Protein AF-A0A196SJN9-F1 (afdb_monomer)

Organism: Blastocystis sp. subtype 1 (strain ATCC 50177 / NandII) (NCBI:txid478820)

Sequence (224 aa):
MTALSLDLWHESLSKQVKNKAPIDTYIYSDVLLSRGLDVALIPHLMELTQYTRPSRLVFVTMLDWMVKNATLGYFKNLKYFQVSEHNIQACVDPANAETLEASIIADLKAICEDKVNFPLLETINLDNNGYNEGGGNTISLFAQHLMGACPTTTNVTVSAWTELGVAYTKMCGSVNDSYYYYDLEDEKERAQCRFTWNWELKSNIREYAPAGPFPNRQNMNYCN

Nearest PDB structures (foldseek):
  5tcb-assembly1_A  TM=5.207E-01  e=3.406E+00  Pseudomonas aeruginosa PAO1
  2ggs-assembly2_B  TM=3.571E-01  e=6.467E+00  Sulfurisphaera tokodaii

Radius of gyration: 18.98 Å; Cα contacts (8 Å, |Δi|>4): 317; chains: 1; bounding box: 50×51×47 Å

Mean predicted aligned error: 9.56 Å

Secondary structure (DSSP, 8-state):
--HHHHHHHHHHHHTSPPPSS---EE---BTTTTBPPPGGGHHHHHHTHHHH--SEEE-SS-HHHHHHTGGG-TTTT--EEE--SS-TTTTS-GGGHHHHHHHHHHHHHHHHH-TTTSTT--EEE--SS---TTSSSSPPHHHHHHHTSS-GGG--EEE----TT--PPBSSS-TTSB-TTS-TTSHHHHHHHHHHTGGGGT-SS----TT-SS--TTGGGS--

pLDDT: mean 77.65, std 16.61, range [30.66, 97.44]

Solvent-accessible surface area (backbone atoms only — not comparable to full-atom values): 12999 Å² total; per-residue (Å²): 116,53,70,71,60,50,52,53,47,50,58,53,57,72,74,49,85,70,65,89,62,58,34,73,42,80,56,82,60,41,65,91,78,69,46,49,68,57,76,88,46,47,71,65,60,52,57,52,33,69,60,33,29,20,35,30,43,35,53,76,94,50,52,65,56,50,60,78,47,32,88,76,50,36,39,46,49,21,30,38,40,35,38,61,72,70,28,64,56,73,74,46,54,79,93,48,36,71,62,53,52,52,50,53,33,50,33,47,26,51,49,46,67,36,53,85,33,32,59,47,42,40,38,38,39,38,33,42,21,56,58,62,60,92,65,79,96,64,80,17,69,70,34,53,50,53,39,61,29,39,58,80,91,50,65,41,47,47,43,41,49,57,62,90,77,71,80,67,78,28,72,66,58,48,84,94,44,33,44,86,86,42,56,65,86,42,69,65,42,35,43,46,38,35,48,77,48,44,75,83,64,73,57,94,58,86,62,66,52,95,77,52,101,61,91,51,91,63,52,73,80,70,69,129

Foldseek 3Di:
DDPVVLVVVCVVLVPDDADPDAAADEDDADVVVPRGDDPVCQLSVVVCLQRRLHLEYEDDDCLVVCLVCLVVLSPCNHAEYEYAPQLVVVPDDPVCNVVVLVVLLQSLQSLLPPCPSNVNHQEYEQEHNNQQPPHDQDRHPSQVSQQVSYDVVSNHGYHYHNPPPDQDQDCQDDPVRHDPPFDCVDPLSNLQSCCVRVVVVPDPDPSNPLDHPDDDPNVVVVDD

Structure (mmCIF, N/CA/C/O backbone):
data_AF-A0A196SJN9-F1
#
_entry.id   AF-A0A196SJN9-F1
#
loop_
_atom_site.group_PDB
_atom_site.id
_atom_site.type_symbol
_atom_site.label_atom_id
_atom_site.label_alt_id
_atom_site.label_comp_id
_atom_site.label_asym_id
_atom_site.label_entity_id
_atom_site.label_seq_id
_atom_site.pdbx_PDB_ins_code
_atom_site.Cartn_x
_atom_site.Cartn_y
_atom_site.Cartn_z
_atom_site.occupancy
_atom_site.B_iso_or_equiv
_atom_site.auth_seq_id
_atom_site.auth_comp_id
_atom_site.auth_asym_id
_atom_site.auth_atom_id
_atom_site.pdbx_PDB_model_num
ATOM 1 N N . MET A 1 1 ? -10.433 -2.380 -15.276 1.00 75.38 1 MET A N 1
ATOM 2 C CA . MET A 1 1 ? -11.683 -2.284 -14.483 1.00 75.38 1 MET A CA 1
ATOM 3 C C . MET A 1 1 ? -12.411 -1.018 -14.921 1.00 75.38 1 MET A C 1
ATOM 5 O O . MET A 1 1 ? -11.719 -0.077 -15.276 1.00 75.38 1 MET A O 1
ATOM 9 N N . THR A 1 2 ? -13.747 -0.991 -14.974 1.00 84.19 2 THR A N 1
ATOM 10 C CA . THR A 1 2 ? -14.511 0.237 -15.302 1.00 84.19 2 THR A CA 1
ATOM 11 C C . THR A 1 2 ? -15.170 0.803 -14.045 1.00 84.19 2 THR A C 1
ATOM 13 O O . THR A 1 2 ? -15.382 0.037 -13.104 1.00 84.19 2 THR A O 1
ATOM 16 N N . ALA A 1 3 ? -15.530 2.092 -14.043 1.00 87.00 3 ALA A N 1
ATOM 17 C CA . ALA A 1 3 ? -16.308 2.708 -12.960 1.00 87.00 3 ALA A CA 1
ATOM 18 C C . ALA A 1 3 ? -17.582 1.907 -12.651 1.00 87.00 3 ALA A C 1
ATOM 20 O O . ALA A 1 3 ? -17.750 1.449 -11.530 1.00 87.00 3 ALA A O 1
ATOM 21 N N . LEU A 1 4 ? -18.381 1.589 -13.679 1.00 91.31 4 LEU A N 1
ATOM 22 C CA . LEU A 1 4 ? -19.609 0.804 -13.522 1.00 91.31 4 LEU A CA 1
ATOM 23 C C . LEU A 1 4 ? -19.359 -0.565 -12.871 1.00 91.31 4 LEU A C 1
ATOM 25 O O . LEU A 1 4 ? -20.130 -1.015 -12.029 1.00 91.31 4 LEU A O 1
ATOM 29 N N . SER A 1 5 ? -18.283 -1.256 -13.260 1.00 88.88 5 SER A N 1
ATOM 30 C CA . SER A 1 5 ? -17.938 -2.544 -12.644 1.00 88.88 5 SER A CA 1
ATOM 31 C C . SER A 1 5 ? -17.590 -2.399 -11.161 1.00 88.88 5 SER A C 1
ATOM 33 O O . SER A 1 5 ? -17.903 -3.292 -10.378 1.00 88.88 5 SER A O 1
ATOM 35 N N . LEU A 1 6 ? -16.936 -1.297 -10.792 1.00 90.69 6 LEU A N 1
ATOM 36 C CA . LEU A 1 6 ? -16.552 -0.999 -9.419 1.00 90.69 6 LEU A CA 1
ATOM 37 C C . LEU A 1 6 ? -17.767 -0.577 -8.573 1.00 90.69 6 LEU A C 1
ATOM 39 O O . LEU A 1 6 ? -17.917 -1.083 -7.462 1.00 90.69 6 LEU A O 1
ATOM 43 N N . ASP A 1 7 ? -18.686 0.215 -9.132 1.00 93.75 7 ASP A N 1
ATOM 44 C CA . ASP A 1 7 ? -19.960 0.584 -8.495 1.00 93.75 7 ASP A CA 1
ATOM 45 C C . ASP A 1 7 ? -20.786 -0.661 -8.138 1.00 93.75 7 ASP A C 1
ATOM 47 O O . ASP A 1 7 ? -21.266 -0.816 -7.015 1.00 93.75 7 ASP A O 1
ATOM 51 N N . LEU A 1 8 ? -20.906 -1.605 -9.079 1.00 94.81 8 LEU A N 1
ATOM 52 C CA . LEU A 1 8 ? -21.619 -2.867 -8.858 1.00 94.81 8 LEU A CA 1
ATOM 53 C C . LEU A 1 8 ? -20.943 -3.737 -7.788 1.00 94.81 8 LEU A C 1
ATOM 55 O O . LEU A 1 8 ? -21.616 -4.455 -7.044 1.00 94.81 8 LEU A O 1
ATOM 59 N N . TRP A 1 9 ? -19.613 -3.678 -7.689 1.00 92.88 9 TRP A N 1
ATOM 60 C CA . TRP A 1 9 ? -18.864 -4.333 -6.618 1.00 92.88 9 TRP A CA 1
ATOM 61 C C . TRP A 1 9 ? -19.190 -3.728 -5.255 1.00 92.88 9 TRP A C 1
ATOM 63 O O . TRP A 1 9 ? -19.486 -4.473 -4.320 1.00 92.88 9 TRP A O 1
ATOM 73 N N . HIS A 1 10 ? -19.202 -2.399 -5.150 1.00 95.25 10 HIS A N 1
ATOM 74 C CA . HIS A 1 10 ? -19.638 -1.697 -3.943 1.00 95.25 10 HIS A CA 1
ATOM 75 C C . HIS A 1 10 ? -21.068 -2.057 -3.562 1.00 95.25 10 HIS A C 1
ATOM 77 O O . HIS A 1 10 ? -21.319 -2.417 -2.414 1.00 95.25 10 HIS A O 1
ATOM 83 N N . GLU A 1 11 ? -21.995 -2.041 -4.520 1.00 96.19 11 GLU A N 1
ATOM 84 C CA . GLU A 1 11 ? -23.388 -2.411 -4.274 1.00 96.19 11 GLU A CA 1
ATOM 85 C C . GLU A 1 11 ? -23.494 -3.845 -3.735 1.00 96.19 11 GLU A C 1
ATOM 87 O O . GLU A 1 11 ? -24.182 -4.090 -2.741 1.00 96.19 11 GLU A O 1
ATOM 92 N N . SER A 1 12 ? -22.777 -4.788 -4.347 1.00 94.81 12 SER A N 1
ATOM 93 C CA . SER A 1 12 ? -22.753 -6.184 -3.913 1.00 94.81 12 SER A CA 1
ATOM 94 C C . SER A 1 12 ? -22.182 -6.334 -2.501 1.00 94.81 12 SER A C 1
ATOM 96 O O . SER A 1 12 ? -22.833 -6.918 -1.633 1.00 94.81 12 SER A O 1
ATOM 98 N N . LEU A 1 13 ? -21.002 -5.765 -2.232 1.00 93.19 13 LEU A N 1
ATOM 99 C CA . LEU A 1 13 ? -20.327 -5.864 -0.934 1.00 93.19 13 LEU A CA 1
ATOM 100 C C . LEU A 1 13 ? -21.095 -5.147 0.182 1.00 93.19 13 LEU A C 1
ATOM 102 O O . LEU A 1 13 ? -21.105 -5.626 1.315 1.00 93.19 13 LEU A O 1
ATOM 106 N N . SER A 1 14 ? -21.804 -4.058 -0.131 1.00 94.56 14 SER A N 1
ATOM 107 C CA . SER A 1 14 ? -22.645 -3.336 0.834 1.00 94.56 14 SER A CA 1
ATOM 108 C C . SER A 1 14 ? -23.786 -4.188 1.404 1.00 94.56 14 SER A C 1
ATOM 110 O O . SER A 1 14 ? -24.242 -3.942 2.520 1.00 94.56 14 SER A O 1
ATOM 112 N N . LYS A 1 15 ? -24.220 -5.218 0.665 1.00 95.25 15 LYS A N 1
ATOM 113 C CA . LYS A 1 15 ? -25.282 -6.154 1.065 1.00 95.25 15 LYS A CA 1
ATOM 114 C C . LYS A 1 15 ? -24.750 -7.365 1.836 1.00 95.25 15 LYS A C 1
ATOM 116 O O . LYS A 1 15 ? -25.545 -8.170 2.320 1.00 95.25 15 LYS A O 1
ATOM 121 N N . GLN A 1 16 ? -23.430 -7.522 1.950 1.00 90.88 16 GLN A N 1
ATOM 122 C CA . GLN A 1 16 ? -22.812 -8.650 2.643 1.00 90.88 16 GLN A CA 1
ATOM 123 C C . GLN A 1 16 ? -22.578 -8.351 4.126 1.00 90.88 16 GLN A C 1
ATOM 125 O O . GLN A 1 16 ? -22.338 -7.215 4.542 1.00 90.88 16 GLN A O 1
ATOM 130 N N . VAL A 1 17 ? -22.600 -9.402 4.948 1.00 90.00 17 VAL A N 1
ATOM 131 C CA . VAL A 1 17 ? -22.150 -9.308 6.340 1.00 90.00 17 VAL A CA 1
ATOM 132 C C . VAL A 1 17 ? -20.635 -9.127 6.338 1.00 90.00 17 VAL A C 1
ATOM 134 O O . VAL A 1 17 ? -19.910 -9.956 5.792 1.00 90.00 17 VAL A O 1
ATOM 137 N N . LYS A 1 18 ? -20.150 -8.047 6.960 1.00 85.12 18 LYS A N 1
ATOM 138 C CA . LYS A 1 18 ? -18.711 -7.757 7.017 1.00 85.12 18 LYS A CA 1
ATOM 139 C C . LYS A 1 18 ? -17.964 -8.864 7.758 1.00 85.12 18 LYS A C 1
ATOM 141 O O . LYS A 1 18 ? -18.386 -9.289 8.837 1.00 85.12 18 LYS A O 1
ATOM 146 N N . ASN A 1 19 ? -16.828 -9.282 7.202 1.00 84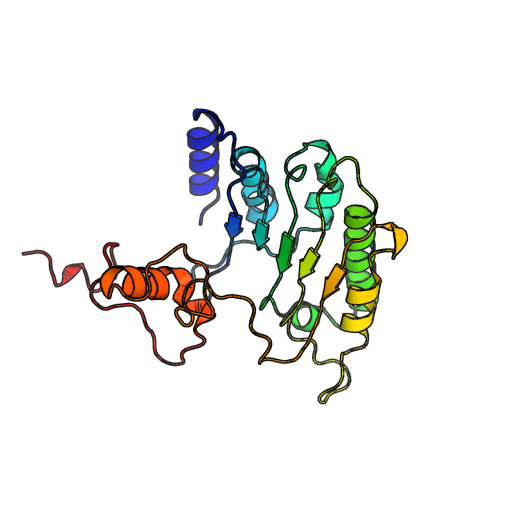.06 19 ASN A N 1
ATOM 147 C CA . ASN A 1 19 ? -15.938 -10.214 7.880 1.00 84.06 19 ASN A CA 1
ATOM 148 C C . ASN A 1 19 ? -15.447 -9.597 9.202 1.00 84.06 19 ASN A C 1
ATOM 150 O O . ASN A 1 19 ? -15.156 -8.401 9.279 1.00 84.06 19 ASN A O 1
ATOM 154 N N . LYS A 1 20 ? -15.377 -10.414 10.258 1.00 86.75 20 LYS A N 1
ATOM 155 C CA . LYS A 1 20 ? -14.796 -9.999 11.542 1.00 86.75 20 LYS A CA 1
ATOM 156 C C . LYS A 1 20 ? -13.279 -9.878 11.443 1.00 86.75 20 LYS A C 1
ATOM 158 O O . LYS A 1 20 ? -12.706 -8.996 12.077 1.00 86.75 20 LYS A O 1
ATOM 163 N N . ALA A 1 21 ? -12.652 -10.772 10.680 1.00 89.56 21 ALA A N 1
ATOM 164 C CA . ALA A 1 21 ? -11.219 -10.746 10.446 1.00 89.56 21 ALA A CA 1
ATOM 165 C C . ALA A 1 21 ? -10.873 -9.719 9.351 1.00 89.56 21 ALA A C 1
ATOM 167 O O . ALA A 1 21 ? -11.605 -9.633 8.359 1.00 89.56 21 ALA A O 1
ATOM 168 N N . PRO A 1 22 ? -9.768 -8.967 9.511 1.00 89.88 22 PRO A N 1
ATOM 169 C CA . PRO A 1 22 ? -9.153 -8.219 8.421 1.00 89.88 22 PRO A CA 1
ATOM 170 C C . PRO A 1 22 ? -8.902 -9.113 7.207 1.00 89.88 22 PRO A C 1
ATOM 172 O O . PRO A 1 22 ? -8.540 -10.281 7.355 1.00 89.88 22 PRO A O 1
ATOM 175 N N . ILE A 1 23 ? -9.076 -8.556 6.013 1.00 88.56 23 ILE 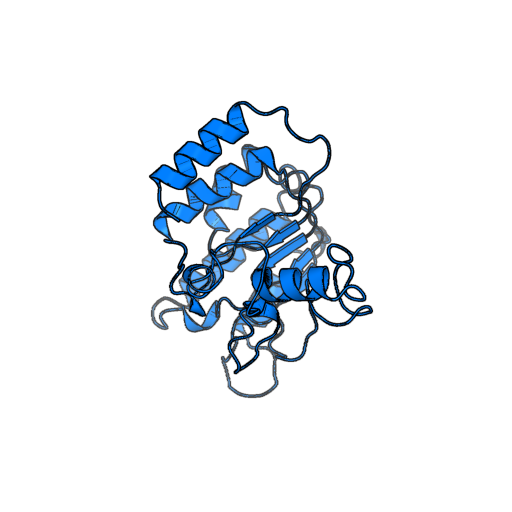A N 1
ATOM 176 C CA . ILE A 1 23 ? -8.746 -9.217 4.752 1.00 88.56 23 ILE A CA 1
ATOM 177 C C . ILE A 1 23 ? -7.597 -8.445 4.115 1.00 88.56 23 ILE A C 1
ATOM 179 O O . ILE A 1 23 ? -7.741 -7.264 3.784 1.00 88.56 23 ILE A O 1
ATOM 183 N N . ASP A 1 24 ? -6.460 -9.113 3.934 1.00 86.88 24 ASP A N 1
ATOM 184 C CA . ASP A 1 24 ? -5.331 -8.542 3.205 1.00 86.88 24 ASP A CA 1
ATOM 185 C C . ASP A 1 24 ? -5.766 -8.152 1.789 1.00 86.88 24 ASP A C 1
ATOM 187 O O . ASP A 1 24 ? -6.374 -8.936 1.058 1.00 86.88 24 ASP A O 1
ATOM 191 N N . THR A 1 25 ? -5.497 -6.903 1.421 1.00 87.44 25 THR A N 1
ATOM 192 C CA . THR A 1 25 ? -6.006 -6.290 0.195 1.00 87.44 25 THR A CA 1
ATOM 193 C C . THR A 1 25 ? -4.841 -5.935 -0.720 1.00 87.44 25 THR A C 1
ATOM 195 O O . THR A 1 25 ? -3.994 -5.110 -0.379 1.00 87.44 25 THR A O 1
ATOM 198 N N . TYR A 1 26 ? -4.827 -6.540 -1.905 1.00 81.88 26 TYR A N 1
ATOM 199 C CA . TYR A 1 26 ? -3.833 -6.298 -2.947 1.00 81.88 26 TYR A CA 1
ATOM 200 C C . TYR A 1 26 ? -4.542 -5.719 -4.161 1.00 81.88 26 TYR A C 1
ATOM 202 O O . TYR A 1 26 ? -5.446 -6.353 -4.708 1.00 81.88 26 TYR A O 1
ATOM 210 N N . ILE A 1 27 ? -4.148 -4.521 -4.584 1.00 79.75 27 ILE A N 1
ATOM 211 C CA . ILE A 1 27 ? -4.695 -3.901 -5.787 1.00 79.75 27 ILE A CA 1
ATOM 212 C C . ILE A 1 27 ? -3.519 -3.443 -6.637 1.00 79.75 27 ILE A C 1
ATOM 214 O O . ILE A 1 27 ? -2.719 -2.606 -6.230 1.00 79.75 27 ILE A O 1
ATOM 218 N N . TYR A 1 28 ? -3.415 -4.026 -7.825 1.00 72.06 28 TYR A N 1
ATOM 219 C CA . TYR A 1 28 ? -2.315 -3.788 -8.743 1.00 72.06 28 TYR A CA 1
ATOM 220 C C . TYR A 1 28 ? -2.839 -3.554 -10.156 1.00 72.06 28 TYR A C 1
ATOM 222 O O . TYR A 1 28 ? -3.921 -4.005 -10.542 1.00 72.06 28 TYR A O 1
ATOM 230 N N . SER A 1 29 ? -2.042 -2.824 -10.924 1.00 68.31 29 SER A N 1
ATOM 231 C CA . SER A 1 29 ? -2.265 -2.567 -12.338 1.00 68.31 29 SER A CA 1
ATOM 232 C C . SER A 1 29 ? -1.483 -3.599 -13.149 1.00 68.31 29 SER A C 1
ATOM 234 O O . SER A 1 29 ? -0.265 -3.690 -13.014 1.00 68.31 29 SER A O 1
ATOM 236 N N . ASP A 1 30 ? -2.157 -4.385 -13.991 1.00 65.31 30 ASP A N 1
ATOM 237 C CA . ASP A 1 30 ? -1.482 -5.338 -14.879 1.00 65.31 30 ASP A CA 1
ATOM 238 C C . ASP A 1 30 ? -1.240 -4.681 -16.241 1.00 65.31 30 ASP A C 1
ATOM 240 O O . ASP A 1 30 ? -2.075 -4.705 -17.152 1.00 65.31 30 ASP A O 1
ATOM 244 N N . VAL A 1 31 ? -0.071 -4.057 -16.367 1.00 58.19 31 VAL A N 1
ATOM 245 C CA . VAL A 1 31 ? 0.345 -3.367 -17.593 1.00 58.19 31 VAL A CA 1
ATOM 246 C C . VAL A 1 31 ? 0.654 -4.365 -18.717 1.00 58.19 31 VAL A C 1
ATOM 248 O O . VAL A 1 31 ? 0.400 -4.066 -19.886 1.00 58.19 31 VAL A O 1
ATOM 251 N N . LEU A 1 32 ? 1.118 -5.577 -18.388 1.00 57.66 32 LEU A N 1
ATOM 252 C CA . LEU A 1 32 ? 1.472 -6.614 -19.367 1.00 57.66 32 LEU A CA 1
ATOM 253 C C . LEU A 1 32 ? 0.249 -7.128 -20.136 1.00 57.66 32 LEU A C 1
ATOM 255 O O . LEU A 1 32 ? 0.348 -7.427 -21.330 1.00 57.66 32 LEU A O 1
ATOM 259 N N . LEU A 1 33 ? -0.910 -7.196 -19.480 1.00 61.41 33 LEU A N 1
ATOM 260 C CA . LEU A 1 33 ? -2.193 -7.513 -20.110 1.00 61.41 33 LEU A CA 1
ATOM 261 C C . LEU A 1 33 ? -2.962 -6.283 -20.603 1.00 61.41 33 LEU A C 1
ATOM 263 O O . LEU A 1 33 ? -4.107 -6.428 -21.039 1.00 61.41 33 LEU A O 1
ATOM 267 N N . SER A 1 34 ? -2.367 -5.087 -20.538 1.00 64.56 34 SER A N 1
ATOM 268 C CA . SER A 1 34 ? -3.052 -3.817 -20.821 1.00 64.56 34 SER A CA 1
ATOM 269 C C . SER A 1 34 ? -4.322 -3.635 -19.975 1.00 64.56 34 SER A C 1
ATOM 271 O O . SER A 1 34 ? -5.307 -3.040 -20.408 1.00 64.56 34 SER A O 1
ATOM 273 N N . ARG A 1 35 ? -4.308 -4.163 -18.748 1.00 68.44 35 ARG A N 1
ATOM 274 C CA . ARG A 1 35 ? -5.367 -4.046 -17.740 1.00 68.44 35 ARG A CA 1
ATOM 275 C C . ARG A 1 35 ? -4.949 -3.020 -16.695 1.00 68.44 35 ARG A C 1
ATOM 277 O O . ARG A 1 35 ? -4.907 -3.304 -15.499 1.00 68.44 35 ARG A O 1
ATOM 284 N N . GLY A 1 36 ? -4.643 -1.824 -17.188 1.00 65.94 36 GLY A N 1
ATOM 285 C CA . GLY A 1 36 ? -4.305 -0.689 -16.348 1.00 65.94 36 GLY A CA 1
ATOM 286 C C . GLY A 1 36 ? -5.445 -0.332 -15.395 1.00 65.94 36 GLY A C 1
ATOM 287 O O . GLY A 1 36 ? -6.624 -0.429 -15.759 1.00 65.94 36 GLY A O 1
ATOM 288 N N . LEU A 1 37 ? -5.099 0.084 -14.181 1.00 73.69 37 LEU A N 1
ATOM 289 C CA . LEU A 1 37 ? -6.024 0.820 -13.326 1.00 73.69 37 LEU A CA 1
ATOM 290 C C . LEU A 1 37 ? -5.995 2.292 -13.731 1.00 73.69 37 LEU A C 1
ATOM 292 O O . LEU A 1 37 ? -4.929 2.893 -13.832 1.00 73.69 37 LEU A O 1
ATOM 296 N N . ASP A 1 38 ? -7.174 2.852 -13.984 1.00 78.19 38 ASP A N 1
ATOM 297 C CA . ASP A 1 38 ? -7.326 4.281 -14.231 1.00 78.19 38 ASP A CA 1
ATOM 298 C C . ASP A 1 38 ? -7.157 5.038 -12.906 1.00 78.19 38 ASP A C 1
ATOM 300 O O . ASP A 1 38 ? -7.792 4.698 -11.904 1.00 78.19 38 ASP A O 1
ATOM 304 N N . VAL A 1 39 ? -6.305 6.065 -12.905 1.00 75.38 39 VAL A N 1
ATOM 305 C CA . VAL A 1 39 ? -6.027 6.923 -11.743 1.00 75.38 39 VAL A CA 1
ATOM 306 C C . VAL A 1 39 ? -7.312 7.563 -11.212 1.00 75.38 39 VAL A C 1
ATOM 308 O O . VAL A 1 39 ? -7.473 7.702 -10.000 1.00 75.38 39 VAL A O 1
ATOM 311 N N . ALA A 1 40 ? -8.273 7.873 -12.089 1.00 83.44 40 ALA A N 1
ATOM 312 C CA . ALA A 1 40 ? -9.568 8.424 -11.693 1.00 83.44 40 ALA A CA 1
ATOM 313 C C . ALA A 1 40 ? -10.387 7.467 -10.805 1.00 83.44 40 ALA A C 1
ATOM 315 O O . ALA A 1 40 ? -11.270 7.911 -10.073 1.00 83.44 40 ALA A O 1
ATOM 316 N N . LEU A 1 41 ? -10.093 6.162 -10.837 1.00 86.62 41 LEU A N 1
ATOM 317 C CA . LEU A 1 41 ? -10.784 5.151 -10.036 1.00 86.62 41 LEU A CA 1
ATOM 318 C C . LEU A 1 41 ? -10.153 4.932 -8.658 1.00 86.62 41 LEU A C 1
ATOM 320 O O . LEU A 1 41 ? -10.762 4.249 -7.839 1.00 86.62 41 LEU A O 1
ATOM 324 N N . ILE A 1 42 ? -8.973 5.495 -8.369 1.00 83.31 42 ILE A N 1
ATOM 325 C CA . ILE A 1 42 ? -8.251 5.269 -7.105 1.00 83.31 42 ILE A CA 1
ATOM 326 C C . ILE A 1 42 ? -9.110 5.562 -5.865 1.00 83.31 42 ILE A C 1
ATOM 328 O O . ILE A 1 42 ? -9.211 4.673 -5.017 1.00 83.31 42 ILE A O 1
ATOM 332 N N . PRO A 1 43 ? -9.783 6.725 -5.740 1.00 87.62 43 PRO A N 1
ATOM 333 C CA . PRO A 1 43 ? -10.632 6.999 -4.580 1.00 87.62 43 PRO A CA 1
ATOM 334 C C . PRO A 1 43 ? -11.697 5.919 -4.368 1.00 87.62 43 PRO A C 1
ATOM 336 O O . PRO A 1 43 ? -11.902 5.436 -3.258 1.00 87.62 43 PRO A O 1
ATOM 339 N N . HIS A 1 44 ? -12.323 5.481 -5.458 1.00 89.75 44 HIS A N 1
ATOM 340 C CA . HIS A 1 44 ? -13.408 4.515 -5.403 1.00 89.75 44 HIS A CA 1
ATOM 341 C C . HIS A 1 44 ? -12.906 3.083 -5.149 1.00 89.75 44 HIS A C 1
ATOM 343 O O . HIS A 1 44 ? -13.559 2.297 -4.462 1.00 89.75 44 HIS A O 1
ATOM 349 N N . LEU A 1 45 ? -11.704 2.742 -5.631 1.00 89.50 45 LEU A N 1
ATOM 350 C CA . LEU A 1 45 ? -11.013 1.500 -5.273 1.00 89.50 45 LEU A CA 1
ATOM 351 C C . LEU A 1 45 ? -10.702 1.475 -3.779 1.00 89.50 45 LEU A C 1
ATOM 353 O O . LEU A 1 45 ? -10.791 0.430 -3.140 1.00 89.50 45 LEU A O 1
ATOM 357 N N . MET A 1 46 ? -10.399 2.633 -3.204 1.00 89.19 46 MET A N 1
ATOM 358 C CA . MET A 1 46 ? -10.061 2.739 -1.797 1.00 89.19 46 MET A CA 1
ATOM 359 C C . MET A 1 46 ? -11.213 2.656 -0.845 1.00 89.19 46 MET A C 1
ATOM 361 O O . MET A 1 46 ? -11.073 2.095 0.242 1.00 89.19 46 MET A O 1
ATOM 365 N N . GLU A 1 47 ? -12.381 3.090 -1.275 1.00 92.31 47 GLU A N 1
ATOM 366 C CA . GLU A 1 47 ? -13.600 2.842 -0.534 1.00 92.31 47 GLU A CA 1
ATOM 367 C C . GLU A 1 47 ? -13.870 1.339 -0.359 1.00 92.31 47 GLU A C 1
ATOM 369 O O . GLU A 1 47 ? -14.567 0.980 0.586 1.00 92.31 47 GLU A O 1
ATOM 374 N N . LEU A 1 48 ? -13.308 0.436 -1.184 1.00 92.19 48 LEU A N 1
ATOM 375 C CA . LEU A 1 48 ? -13.443 -1.014 -0.967 1.00 92.19 48 LEU A CA 1
ATOM 376 C C . LEU A 1 48 ? -12.813 -1.467 0.360 1.00 92.19 48 LEU A C 1
ATOM 378 O O . LEU A 1 48 ? -13.254 -2.456 0.953 1.00 92.19 48 LEU A O 1
ATOM 382 N N . THR A 1 49 ? -11.831 -0.721 0.880 1.00 92.00 49 THR A N 1
ATOM 383 C CA . THR A 1 49 ? -11.191 -1.026 2.170 1.00 92.00 49 THR A CA 1
ATOM 384 C C . THR A 1 49 ? -12.158 -0.937 3.352 1.00 92.00 49 THR A C 1
ATOM 386 O O . THR A 1 49 ? -11.918 -1.541 4.397 1.00 92.00 49 THR A O 1
ATOM 389 N N . GLN A 1 50 ? -13.322 -0.300 3.183 1.00 92.50 50 GLN A N 1
ATOM 390 C CA . GLN A 1 50 ? -14.391 -0.311 4.183 1.00 92.50 50 GLN A CA 1
ATOM 391 C C . GLN A 1 50 ? -14.975 -1.711 4.446 1.00 92.50 50 GLN A C 1
ATOM 393 O O . GLN A 1 50 ? -15.615 -1.931 5.489 1.00 92.50 50 GLN A O 1
ATOM 398 N N . TYR A 1 51 ? -14.829 -2.623 3.477 1.00 92.88 51 TYR A N 1
ATOM 399 C CA . TYR A 1 51 ? -15.329 -3.995 3.534 1.00 92.88 51 TYR A CA 1
ATOM 400 C C . TYR A 1 51 ? -14.237 -4.968 3.970 1.00 92.88 51 TYR A C 1
ATOM 402 O O . TYR A 1 51 ? -14.528 -5.887 4.732 1.00 92.88 51 TYR A O 1
ATOM 410 N N . THR A 1 52 ? -12.993 -4.747 3.536 1.00 90.56 52 THR A N 1
ATOM 411 C CA . THR A 1 52 ? -11.863 -5.632 3.854 1.00 90.56 52 THR A CA 1
ATOM 412 C C . THR A 1 52 ? -11.180 -5.287 5.173 1.00 90.56 52 THR A C 1
ATOM 414 O O . THR A 1 52 ? -10.678 -6.189 5.838 1.00 90.56 52 THR A O 1
ATOM 417 N N . ARG A 1 53 ? -11.193 -4.008 5.584 1.00 89.25 53 ARG A N 1
ATOM 418 C CA . ARG A 1 53 ? -10.512 -3.480 6.782 1.00 89.25 53 ARG A CA 1
ATOM 419 C C . ARG A 1 53 ? -9.109 -4.077 6.937 1.00 89.25 53 ARG A C 1
ATOM 421 O O . ARG A 1 53 ? -8.873 -4.804 7.907 1.00 89.25 53 ARG A O 1
ATOM 428 N N . PRO A 1 54 ? -8.228 -3.833 5.956 1.00 89.00 54 PRO A N 1
ATOM 429 C CA . PRO A 1 54 ? -7.043 -4.646 5.739 1.00 89.00 54 PRO A CA 1
ATOM 430 C C . PRO A 1 54 ? -6.055 -4.568 6.898 1.00 89.00 54 PRO A C 1
ATOM 432 O O . PRO A 1 54 ? -5.832 -3.496 7.454 1.00 89.00 54 PRO A O 1
ATOM 435 N N . SER A 1 55 ? -5.411 -5.696 7.204 1.00 87.75 55 SER A N 1
ATOM 436 C CA . SER A 1 55 ? -4.146 -5.732 7.949 1.00 87.75 55 SER A CA 1
ATOM 437 C C . SER A 1 55 ? -2.960 -5.392 7.058 1.00 87.75 55 SER A C 1
ATOM 439 O O . SER A 1 55 ? -2.004 -4.770 7.526 1.00 87.75 55 SER A O 1
ATOM 441 N N . ARG A 1 56 ? -3.056 -5.744 5.772 1.00 83.69 56 ARG A N 1
ATOM 442 C CA . ARG A 1 56 ? -2.097 -5.381 4.737 1.00 83.69 56 ARG A CA 1
ATOM 443 C C . ARG A 1 56 ? -2.754 -4.734 3.531 1.00 83.69 56 ARG A C 1
ATOM 445 O O . ARG A 1 56 ? -3.742 -5.256 3.015 1.00 83.69 56 ARG A O 1
ATOM 452 N N . LEU A 1 57 ? -2.154 -3.646 3.056 1.00 79.31 57 LEU A N 1
ATOM 453 C CA . LEU A 1 57 ? -2.572 -2.957 1.841 1.00 79.31 57 LEU A CA 1
ATOM 454 C C . LEU A 1 57 ? -1.393 -2.751 0.886 1.00 79.31 57 LEU A C 1
ATOM 456 O O . LEU A 1 57 ? -0.374 -2.193 1.288 1.00 79.31 57 LEU A O 1
ATOM 460 N N . VAL A 1 58 ? -1.567 -3.165 -0.372 1.00 70.12 58 VAL A N 1
ATOM 461 C CA . VAL A 1 58 ? -0.634 -2.891 -1.478 1.00 70.12 58 VAL A CA 1
ATOM 462 C C . VAL A 1 58 ? -1.351 -2.055 -2.545 1.00 70.12 58 VAL A C 1
ATOM 464 O O . VAL A 1 58 ? -2.334 -2.545 -3.105 1.00 70.12 58 VAL A O 1
ATOM 467 N N . PHE A 1 59 ? -0.931 -0.798 -2.772 1.00 67.00 59 PHE A N 1
ATOM 468 C CA . PHE A 1 59 ? -1.656 0.171 -3.627 1.00 67.00 59 PHE A CA 1
ATOM 469 C C . PHE A 1 59 ? -0.768 1.317 -4.186 1.00 67.00 59 PHE A C 1
ATOM 471 O O . PHE A 1 59 ? 0.354 1.496 -3.732 1.00 67.00 59 PHE A O 1
ATOM 478 N N . VAL A 1 60 ? -1.268 2.126 -5.136 1.00 59.31 60 VAL A N 1
ATOM 479 C CA . VAL A 1 60 ? -0.570 3.245 -5.828 1.00 59.31 60 VAL A CA 1
ATOM 480 C C . VAL A 1 60 ? -1.182 4.624 -5.528 1.00 59.31 60 VAL A C 1
ATOM 482 O O . VAL A 1 60 ? -2.398 4.757 -5.554 1.00 59.31 60 VAL A O 1
ATOM 485 N N . THR A 1 61 ? -0.349 5.658 -5.316 1.00 63.06 61 THR A N 1
ATOM 486 C CA . THR A 1 61 ? -0.696 7.110 -5.296 1.00 63.06 61 THR A CA 1
ATOM 487 C C . THR A 1 61 ? -2.029 7.476 -4.638 1.00 63.06 61 THR A C 1
ATOM 489 O O . THR A 1 61 ? -3.045 7.671 -5.302 1.00 63.06 61 THR A O 1
ATOM 492 N N . MET A 1 62 ? -2.012 7.579 -3.310 1.00 79.81 62 MET A N 1
ATOM 493 C CA . MET A 1 62 ? -3.237 7.633 -2.506 1.00 79.81 62 MET A CA 1
ATOM 494 C C . MET A 1 62 ? -3.039 8.220 -1.107 1.00 79.81 62 MET A C 1
ATOM 496 O O . MET A 1 62 ? -3.975 8.256 -0.316 1.00 79.81 62 MET A O 1
ATOM 500 N N . LEU A 1 63 ? -1.817 8.634 -0.775 1.00 86.62 63 LEU A N 1
ATOM 501 C CA . LEU A 1 63 ? -1.476 9.054 0.579 1.00 86.62 63 LEU A CA 1
ATOM 502 C C . LEU A 1 63 ? -2.344 10.245 1.016 1.00 86.62 63 LEU A C 1
ATOM 504 O O . LEU A 1 63 ? -3.005 10.143 2.045 1.00 86.62 63 LEU A O 1
ATOM 508 N N . ASP A 1 64 ? -2.497 11.262 0.163 1.00 87.00 64 ASP A N 1
ATOM 509 C CA . ASP A 1 64 ? -3.453 12.362 0.370 1.00 87.00 64 ASP A CA 1
ATOM 510 C C . ASP A 1 64 ? -4.889 11.863 0.614 1.00 87.00 64 ASP A C 1
ATOM 512 O O . ASP A 1 64 ? -5.560 12.291 1.553 1.00 87.00 64 ASP A O 1
ATOM 516 N N . TRP A 1 65 ? -5.368 10.879 -0.162 1.00 89.69 65 TRP A N 1
ATOM 517 C CA . TRP A 1 65 ? -6.699 10.309 0.067 1.00 89.69 65 TRP A CA 1
ATOM 518 C C . TRP A 1 65 ? -6.790 9.614 1.430 1.00 89.69 65 TRP A C 1
ATOM 520 O O . TRP A 1 65 ? -7.785 9.805 2.132 1.00 89.69 65 TRP A O 1
ATOM 530 N N . MET A 1 66 ? -5.775 8.836 1.825 1.00 92.12 66 MET A N 1
ATOM 531 C CA . MET A 1 66 ? -5.721 8.182 3.138 1.00 92.12 66 MET A CA 1
ATOM 532 C C . MET A 1 66 ? -5.753 9.204 4.266 1.00 92.12 66 MET A C 1
ATOM 534 O O . MET A 1 66 ? -6.512 9.014 5.210 1.00 92.12 66 MET A O 1
ATOM 538 N N . VAL A 1 67 ? -4.969 10.278 4.157 1.00 93.38 67 VAL A N 1
ATOM 539 C CA . VAL A 1 67 ? -4.912 11.364 5.141 1.00 93.38 67 VAL A CA 1
ATOM 540 C C . VAL A 1 67 ? -6.266 12.066 5.226 1.00 93.38 67 VAL A C 1
ATOM 542 O O . VAL A 1 67 ? -6.866 12.143 6.298 1.00 93.38 67 VAL A O 1
ATOM 545 N N . LYS A 1 68 ? -6.810 12.505 4.086 1.00 94.31 68 LYS A N 1
ATOM 546 C CA . LYS A 1 68 ? -8.085 13.228 4.005 1.00 94.31 68 LYS A CA 1
ATOM 547 C C . LYS A 1 68 ? -9.275 12.412 4.511 1.00 94.31 68 LYS A C 1
ATOM 549 O O . LYS A 1 68 ? -10.224 12.984 5.045 1.00 94.31 68 LYS A O 1
ATOM 554 N N . ASN A 1 69 ? -9.234 11.091 4.349 1.00 94.06 69 ASN A N 1
ATOM 555 C CA . ASN A 1 69 ? -10.331 10.182 4.684 1.00 94.06 69 ASN A CA 1
ATOM 556 C C . ASN A 1 69 ? -10.024 9.265 5.879 1.00 94.06 69 ASN A C 1
ATOM 558 O O . ASN A 1 69 ? -10.770 8.317 6.132 1.00 94.06 69 ASN A O 1
ATOM 562 N N . ALA A 1 70 ? -8.965 9.539 6.646 1.00 94.62 70 ALA A N 1
ATOM 563 C CA . ALA A 1 70 ? -8.523 8.692 7.756 1.00 94.62 70 ALA A CA 1
ATOM 564 C C . ALA A 1 70 ? -9.649 8.428 8.775 1.00 94.62 70 ALA A C 1
ATOM 566 O O . ALA A 1 70 ? -9.840 7.304 9.248 1.00 94.62 70 ALA A O 1
ATOM 567 N N . THR A 1 71 ? -10.469 9.450 9.038 1.00 96.62 71 THR A N 1
ATOM 568 C CA . THR A 1 71 ? -11.577 9.419 10.006 1.00 96.62 71 THR A CA 1
ATOM 569 C C . THR A 1 71 ? -12.731 8.495 9.613 1.00 96.62 71 THR A C 1
ATOM 571 O O . THR A 1 71 ? -13.542 8.145 10.474 1.00 96.62 71 THR A O 1
ATOM 574 N N . LEU A 1 72 ? -12.787 8.019 8.361 1.00 94.44 72 LEU A N 1
ATOM 575 C CA . LEU A 1 72 ? -13.734 6.977 7.944 1.00 94.44 72 LEU A CA 1
ATOM 576 C C . LEU A 1 72 ? -13.465 5.634 8.651 1.00 94.44 72 LEU A C 1
ATOM 578 O O . LEU A 1 72 ? -14.334 4.761 8.700 1.00 94.44 72 LEU A O 1
ATOM 582 N N . GLY A 1 73 ? -12.271 5.462 9.232 1.00 92.56 73 GLY A N 1
ATOM 583 C CA . GLY A 1 73 ? -11.920 4.325 10.079 1.00 92.56 73 GLY A CA 1
ATOM 584 C C . GLY A 1 73 ? -11.606 3.037 9.317 1.00 92.56 73 GLY A C 1
ATOM 585 O O . GLY A 1 73 ? -11.606 1.962 9.919 1.00 92.56 73 GLY A O 1
ATOM 586 N N . TYR A 1 74 ? -11.342 3.120 8.010 1.00 92.56 74 TYR A N 1
ATOM 587 C CA . TYR A 1 74 ? -11.072 1.955 7.158 1.00 92.56 74 TYR A CA 1
ATOM 588 C C . TYR A 1 74 ? -9.730 1.281 7.476 1.00 92.56 74 TYR A C 1
ATOM 590 O O . TYR A 1 74 ? -9.593 0.070 7.310 1.00 92.56 74 TYR A O 1
ATOM 598 N N . PHE A 1 75 ? -8.774 2.042 8.013 1.00 94.31 75 PHE A N 1
ATOM 599 C CA . PHE A 1 75 ? -7.393 1.6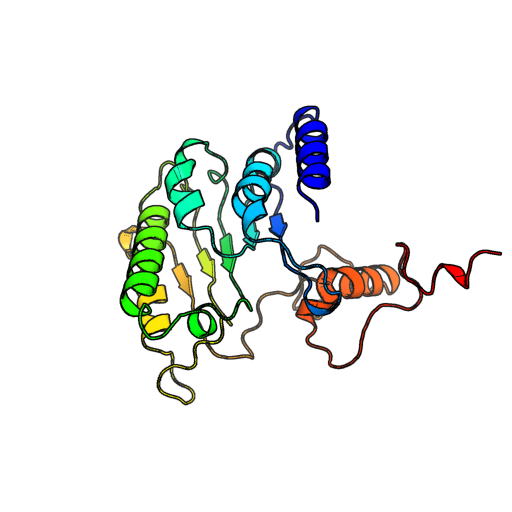04 8.237 1.00 94.31 75 PHE A CA 1
ATOM 600 C C . PHE A 1 75 ? -7.060 1.265 9.690 1.00 94.31 75 PHE A C 1
ATOM 602 O O . PHE A 1 75 ? -5.901 1.028 10.014 1.00 94.31 75 PHE A O 1
ATOM 609 N N . LYS A 1 76 ? -8.062 1.162 10.575 1.00 94.94 76 LYS A N 1
ATOM 610 C CA . LYS A 1 76 ? -7.820 0.878 12.001 1.00 94.94 76 LYS A CA 1
ATOM 611 C C . LYS A 1 76 ? -7.083 -0.437 12.261 1.00 94.94 76 LYS A C 1
ATOM 613 O O . LYS A 1 76 ? -6.454 -0.584 13.302 1.00 94.94 76 LYS A O 1
ATOM 618 N N . ASN A 1 77 ? -7.172 -1.378 11.325 1.00 95.31 77 ASN A N 1
ATOM 619 C CA . ASN A 1 77 ? -6.507 -2.673 11.411 1.00 95.31 77 ASN A CA 1
ATOM 620 C C . ASN A 1 77 ? -5.185 -2.735 10.633 1.00 95.31 77 ASN A C 1
ATOM 622 O O . ASN A 1 77 ? -4.520 -3.767 10.694 1.00 95.31 77 ASN A O 1
ATOM 626 N N . LEU A 1 78 ? -4.823 -1.678 9.898 1.00 95.50 78 LEU A N 1
ATOM 627 C CA . LEU A 1 78 ? -3.677 -1.676 8.997 1.00 95.50 78 LEU A CA 1
ATOM 628 C C . LEU A 1 78 ? -2.386 -1.767 9.805 1.00 95.50 78 LEU A C 1
ATOM 630 O O . LEU A 1 78 ? -2.105 -0.892 10.617 1.00 95.50 78 LEU A O 1
ATOM 634 N N . LYS A 1 79 ? -1.615 -2.827 9.559 1.00 95.50 79 LYS A N 1
ATOM 635 C CA . LYS A 1 79 ? -0.299 -3.075 10.162 1.00 95.50 79 LYS A CA 1
ATOM 636 C C . LYS A 1 79 ? 0.836 -2.864 9.178 1.00 95.50 79 LYS A C 1
ATOM 638 O O . LYS A 1 79 ? 1.887 -2.344 9.544 1.00 95.50 79 LYS A O 1
ATOM 643 N N . TYR A 1 80 ? 0.598 -3.258 7.931 1.00 92.19 80 TYR A N 1
ATOM 644 C CA . TYR A 1 80 ? 1.590 -3.261 6.872 1.00 92.19 80 TYR A CA 1
ATOM 645 C C . TYR A 1 80 ? 1.047 -2.550 5.634 1.00 92.19 80 TYR A C 1
ATOM 647 O O . TYR A 1 80 ? 0.060 -2.979 5.034 1.00 92.19 80 TYR A O 1
ATOM 655 N N . PHE A 1 81 ? 1.699 -1.471 5.227 1.00 91.44 81 PHE A N 1
ATOM 656 C CA . PHE A 1 81 ? 1.391 -0.761 3.993 1.00 91.44 81 PHE A CA 1
ATOM 657 C C . PHE A 1 81 ? 2.556 -0.904 3.020 1.00 91.44 81 PHE A C 1
ATOM 659 O O . PHE A 1 81 ? 3.707 -0.768 3.423 1.00 91.44 81 PHE A O 1
ATOM 666 N N . GLN A 1 82 ? 2.277 -1.193 1.751 1.00 85.56 82 GLN A N 1
ATOM 667 C CA . GLN A 1 82 ? 3.317 -1.365 0.745 1.00 85.56 82 GLN A CA 1
ATOM 668 C C . GLN A 1 82 ? 2.968 -0.690 -0.573 1.00 85.56 82 GLN A C 1
ATOM 670 O O . GLN A 1 82 ? 1.855 -0.795 -1.087 1.00 85.56 82 GLN A O 1
ATOM 675 N N . VAL A 1 83 ? 3.981 -0.068 -1.159 1.00 79.62 83 VAL A N 1
ATOM 676 C CA . VAL A 1 83 ? 3.994 0.382 -2.544 1.00 79.62 83 VAL A CA 1
ATOM 677 C C . VAL A 1 83 ? 5.318 -0.094 -3.117 1.00 79.62 83 VAL A C 1
ATOM 679 O O . VAL A 1 83 ? 6.359 0.350 -2.661 1.00 79.62 83 VAL A O 1
ATOM 682 N N . SER A 1 84 ? 5.321 -0.995 -4.091 1.00 71.56 84 SER A N 1
ATOM 683 C CA . SER A 1 84 ? 6.564 -1.484 -4.712 1.00 71.56 84 SER A CA 1
ATOM 684 C C . SER A 1 84 ? 6.388 -1.584 -6.214 1.00 71.56 84 SER A C 1
ATOM 686 O O . SER A 1 84 ? 5.275 -1.828 -6.666 1.00 71.56 84 SER A O 1
ATOM 688 N N . GLU A 1 85 ? 7.462 -1.421 -6.984 1.00 66.38 85 GLU A N 1
ATOM 689 C CA . GLU A 1 85 ? 7.473 -1.575 -8.450 1.00 66.38 85 GLU A CA 1
ATOM 690 C C . GLU A 1 85 ? 6.638 -0.540 -9.217 1.00 66.38 85 GLU A C 1
ATOM 692 O O . GLU A 1 85 ? 6.324 -0.726 -10.390 1.00 66.38 85 GLU A O 1
ATOM 697 N N . HIS A 1 86 ? 6.340 0.601 -8.587 1.00 67.81 86 HIS A N 1
ATOM 698 C CA . HIS A 1 86 ? 5.580 1.696 -9.199 1.00 67.81 86 HIS A CA 1
ATOM 699 C C . HIS A 1 86 ? 6.457 2.828 -9.736 1.00 67.81 86 HIS A C 1
ATOM 701 O O . HIS A 1 86 ? 5.934 3.812 -10.252 1.00 67.81 86 HIS A O 1
ATOM 707 N N . ASN A 1 87 ? 7.784 2.689 -9.636 1.00 68.25 87 ASN A N 1
ATOM 708 C CA . ASN A 1 87 ? 8.755 3.675 -10.116 1.00 68.25 87 ASN A CA 1
ATOM 709 C C . ASN A 1 87 ? 8.437 5.104 -9.640 1.00 68.25 87 ASN A C 1
ATOM 711 O O . ASN A 1 87 ? 8.453 6.043 -10.435 1.00 68.25 87 ASN A O 1
ATOM 715 N N . ILE A 1 88 ? 8.134 5.259 -8.344 1.00 68.75 88 ILE A N 1
ATOM 716 C CA . ILE A 1 88 ? 7.684 6.522 -7.734 1.00 68.75 88 ILE A CA 1
ATOM 717 C C . ILE A 1 88 ? 8.610 7.686 -8.105 1.00 68.75 88 ILE A C 1
ATOM 719 O O . ILE A 1 88 ? 8.103 8.757 -8.414 1.00 68.75 88 ILE A O 1
ATOM 723 N N . GLN A 1 89 ? 9.934 7.477 -8.157 1.00 62.53 89 GLN A N 1
ATOM 724 C CA . GLN A 1 89 ? 10.877 8.526 -8.566 1.00 62.53 89 GLN A CA 1
ATOM 725 C C . GLN A 1 89 ? 10.872 8.808 -10.082 1.00 62.53 89 GLN A C 1
ATOM 727 O O . GLN A 1 89 ? 11.065 9.950 -10.487 1.00 62.53 89 GLN A O 1
ATOM 732 N N . ALA A 1 90 ? 10.636 7.811 -10.942 1.00 59.38 90 ALA A N 1
ATOM 733 C CA . ALA A 1 90 ? 10.647 8.005 -12.399 1.00 59.38 90 ALA A CA 1
ATOM 734 C C . ALA A 1 90 ? 9.414 8.766 -12.921 1.00 59.38 90 ALA A C 1
ATOM 736 O O . ALA A 1 90 ? 9.445 9.311 -14.022 1.00 59.38 90 ALA A O 1
ATOM 737 N N . CYS A 1 91 ? 8.332 8.792 -12.142 1.00 54.06 91 CYS A N 1
ATOM 738 C CA . CYS A 1 91 ? 7.094 9.508 -12.458 1.00 54.06 91 CYS A CA 1
ATOM 739 C C . CYS A 1 91 ? 7.124 10.986 -12.035 1.00 54.06 91 CYS A C 1
ATOM 741 O O . CYS A 1 91 ? 6.136 11.699 -12.217 1.00 54.06 91 CYS A O 1
ATOM 743 N N . VAL A 1 92 ? 8.231 11.444 -11.452 1.00 59.44 92 VAL A N 1
ATOM 744 C CA . VAL A 1 92 ? 8.391 12.815 -10.985 1.00 59.44 92 VAL A CA 1
ATOM 745 C C . VAL A 1 92 ? 8.848 13.694 -12.148 1.00 59.44 92 VAL A C 1
ATOM 747 O O . VAL A 1 92 ? 9.944 13.513 -12.675 1.00 59.44 92 VAL A O 1
ATOM 750 N N . ASP A 1 93 ? 8.020 14.664 -12.542 1.00 62.16 93 ASP A N 1
ATOM 751 C CA . ASP A 1 93 ? 8.468 15.761 -13.404 1.00 62.16 93 ASP A CA 1
ATOM 752 C C . ASP A 1 93 ? 9.605 16.508 -12.686 1.00 62.16 93 ASP A C 1
ATOM 754 O O . ASP A 1 93 ? 9.366 17.035 -11.593 1.00 62.16 93 ASP A O 1
ATOM 758 N N . PRO A 1 94 ? 10.820 16.583 -13.264 1.00 67.31 94 PRO A N 1
ATOM 759 C CA . PRO A 1 94 ? 11.951 17.252 -12.632 1.00 67.31 94 PRO A CA 1
ATOM 760 C C . PRO A 1 94 ? 11.647 18.689 -12.191 1.00 67.31 94 PRO A C 1
ATOM 762 O O . PRO A 1 94 ? 12.196 19.142 -11.191 1.00 67.31 94 PRO A O 1
ATOM 765 N N . ALA A 1 95 ? 10.752 19.397 -12.890 1.00 70.00 95 ALA A N 1
ATOM 766 C CA . ALA A 1 95 ? 10.360 20.762 -12.536 1.00 70.00 95 ALA A CA 1
ATOM 767 C C . ALA A 1 95 ? 9.513 20.849 -11.252 1.00 70.00 95 ALA A C 1
ATOM 769 O O . ALA A 1 95 ? 9.468 21.902 -10.622 1.00 70.00 95 ALA A O 1
ATOM 770 N N . ASN A 1 96 ? 8.852 19.756 -10.859 1.00 68.12 96 ASN A N 1
ATOM 771 C CA . ASN A 1 96 ? 7.943 19.679 -9.712 1.00 68.12 96 ASN A CA 1
ATOM 772 C C . ASN A 1 96 ? 8.447 18.724 -8.617 1.00 68.12 96 ASN A C 1
ATOM 774 O O . ASN A 1 96 ? 7.720 18.436 -7.662 1.00 68.12 96 ASN A O 1
ATOM 778 N N . ALA A 1 97 ? 9.679 18.227 -8.752 1.00 69.69 97 ALA A N 1
ATOM 779 C CA . ALA A 1 97 ? 10.185 17.121 -7.955 1.00 69.69 97 ALA A CA 1
ATOM 780 C C . ALA A 1 97 ? 10.205 17.399 -6.457 1.00 69.69 97 ALA A C 1
ATOM 782 O O . ALA A 1 97 ? 9.654 16.619 -5.684 1.00 69.69 97 ALA A O 1
ATOM 783 N N . GLU A 1 98 ? 10.740 18.554 -6.069 1.00 76.88 98 GLU A N 1
ATOM 784 C CA . GLU A 1 98 ? 10.824 18.963 -4.666 1.00 76.88 98 GLU A CA 1
ATOM 785 C C . GLU A 1 98 ? 9.437 19.108 -4.025 1.00 76.88 98 GLU A C 1
ATOM 787 O O . GLU A 1 98 ? 9.220 18.712 -2.882 1.00 76.88 98 GLU A O 1
ATOM 792 N N . THR A 1 99 ? 8.465 19.648 -4.770 1.00 78.94 99 THR A N 1
ATOM 793 C CA . THR A 1 99 ? 7.102 19.856 -4.256 1.00 78.94 99 THR A CA 1
ATOM 794 C C . THR A 1 99 ? 6.370 18.528 -4.076 1.00 78.94 99 THR A C 1
ATOM 796 O O . THR A 1 99 ? 5.706 18.319 -3.060 1.00 78.94 99 THR A O 1
ATOM 799 N N . LEU A 1 100 ? 6.503 17.615 -5.041 1.00 77.50 100 LEU A N 1
ATOM 800 C CA . LEU A 1 100 ? 5.886 16.293 -4.964 1.00 77.50 100 LEU A CA 1
ATOM 801 C C . LEU A 1 100 ? 6.510 15.448 -3.847 1.00 77.50 100 LEU A C 1
ATOM 803 O O . LEU A 1 100 ? 5.785 14.821 -3.078 1.00 77.50 100 LEU A O 1
ATOM 807 N N . GLU A 1 101 ? 7.836 15.470 -3.720 1.00 81.94 101 GLU A N 1
ATOM 808 C CA . GLU A 1 101 ? 8.551 14.804 -2.633 1.00 81.94 101 GLU A CA 1
ATOM 809 C C . GLU A 1 101 ? 8.090 15.312 -1.262 1.00 81.94 101 GLU A C 1
ATOM 811 O O . GLU A 1 101 ? 7.708 14.516 -0.403 1.00 81.94 101 GLU A O 1
ATOM 816 N N . ALA A 1 102 ? 8.041 16.635 -1.079 1.00 85.94 102 ALA A N 1
ATOM 817 C CA . ALA A 1 102 ? 7.575 17.244 0.161 1.00 85.94 102 ALA A CA 1
ATOM 818 C C . ALA A 1 102 ? 6.133 16.835 0.503 1.00 85.94 102 ALA A C 1
ATOM 820 O O . ALA A 1 102 ? 5.839 16.560 1.666 1.00 85.94 102 ALA A O 1
ATOM 821 N N . SER A 1 103 ? 5.247 16.744 -0.497 1.00 85.00 103 SER A N 1
ATOM 822 C CA . SER A 1 103 ? 3.868 16.276 -0.303 1.00 85.00 103 SER A CA 1
ATOM 823 C C . SER A 1 103 ? 3.816 14.814 0.144 1.00 85.00 103 SER A C 1
ATOM 825 O O . SER A 1 103 ? 3.110 14.495 1.095 1.00 85.00 103 SER A O 1
ATOM 827 N N . ILE A 1 104 ? 4.590 13.929 -0.493 1.00 86.25 104 ILE A N 1
ATOM 828 C CA . ILE A 1 104 ? 4.646 12.505 -0.127 1.00 86.25 104 ILE A CA 1
ATOM 829 C C . ILE A 1 104 ? 5.152 12.344 1.311 1.00 86.25 104 ILE A C 1
ATOM 831 O O . ILE A 1 104 ? 4.559 11.606 2.096 1.00 86.25 104 ILE A O 1
ATOM 835 N N . ILE A 1 105 ? 6.225 13.052 1.674 1.00 90.31 105 ILE A N 1
ATOM 836 C CA . ILE A 1 105 ? 6.792 13.021 3.029 1.00 90.31 105 ILE A CA 1
ATOM 837 C C . ILE A 1 105 ? 5.778 13.545 4.050 1.00 90.31 105 ILE A C 1
ATOM 839 O O . ILE A 1 105 ? 5.626 12.949 5.118 1.00 90.31 105 ILE A O 1
ATOM 843 N N . ALA A 1 106 ? 5.071 14.633 3.732 1.00 92.31 106 ALA A N 1
ATOM 844 C CA . ALA A 1 106 ? 4.046 15.195 4.604 1.00 92.31 106 ALA A CA 1
ATOM 845 C C . ALA A 1 106 ? 2.901 14.204 4.851 1.00 92.31 106 ALA A C 1
ATOM 847 O O . ALA A 1 106 ? 2.506 14.013 6.004 1.00 92.31 106 ALA A O 1
ATOM 848 N N . ASP A 1 107 ? 2.419 13.525 3.808 1.00 93.44 107 ASP A N 1
ATOM 849 C CA . ASP A 1 107 ? 1.348 12.541 3.955 1.00 93.44 107 ASP A CA 1
ATOM 850 C C . ASP A 1 107 ? 1.805 11.310 4.752 1.00 93.44 107 ASP A C 1
ATOM 852 O O . ASP A 1 107 ? 1.095 10.851 5.649 1.00 93.44 107 ASP A O 1
ATOM 856 N N . LEU A 1 108 ? 3.009 10.788 4.477 1.00 94.00 108 LEU A N 1
ATOM 857 C CA . LEU A 1 108 ? 3.594 9.677 5.241 1.00 94.00 108 LEU A CA 1
ATOM 858 C C . LEU A 1 108 ? 3.724 10.035 6.723 1.00 94.00 108 LEU A C 1
ATOM 860 O O . LEU A 1 108 ? 3.341 9.245 7.589 1.00 94.00 108 LEU A O 1
ATOM 864 N N . LYS A 1 109 ? 4.211 11.244 7.021 1.00 95.75 109 LYS A N 1
ATOM 865 C CA . LYS A 1 109 ? 4.313 11.748 8.390 1.00 95.75 109 LYS A CA 1
ATOM 866 C C . LYS A 1 109 ? 2.944 11.809 9.067 1.00 95.75 109 LYS A C 1
ATOM 868 O O . LYS A 1 109 ? 2.804 11.301 10.180 1.00 95.75 109 LYS A O 1
ATOM 873 N N . ALA A 1 110 ? 1.942 12.374 8.394 1.00 96.38 110 ALA A N 1
ATOM 874 C CA . ALA A 1 110 ? 0.583 12.479 8.919 1.00 96.38 110 ALA A CA 1
ATOM 875 C C . ALA A 1 110 ? -0.018 11.100 9.239 1.00 96.38 110 ALA A C 1
ATOM 877 O O . ALA A 1 110 ? -0.577 10.907 10.318 1.00 96.38 110 ALA A O 1
ATOM 878 N N . ILE A 1 111 ? 0.162 10.119 8.350 1.00 95.88 111 ILE A N 1
ATOM 879 C CA . ILE A 1 111 ? -0.278 8.732 8.568 1.00 95.88 111 ILE A CA 1
ATOM 880 C C . ILE A 1 111 ? 0.439 8.110 9.776 1.00 95.88 111 ILE A C 1
ATOM 882 O O . ILE A 1 111 ? -0.194 7.466 10.611 1.00 95.88 111 ILE A O 1
ATOM 886 N N . CYS A 1 112 ? 1.753 8.306 9.897 1.00 97.00 112 CYS A N 1
ATOM 887 C CA . CYS A 1 112 ? 2.551 7.736 10.982 1.00 97.00 112 CYS A CA 1
ATOM 888 C C . CYS A 1 112 ? 2.207 8.308 12.366 1.00 97.00 112 CYS A C 1
ATOM 890 O O . CYS A 1 112 ? 2.210 7.563 13.356 1.00 97.00 112 CYS A O 1
ATOM 892 N N . GLU A 1 113 ? 1.914 9.608 12.444 1.00 97.25 113 GLU A N 1
ATOM 893 C CA . GLU A 1 113 ? 1.544 10.310 13.679 1.00 97.25 113 GLU A CA 1
ATOM 894 C C . GLU A 1 113 ? 0.078 10.065 14.090 1.00 97.25 113 GLU A C 1
ATOM 896 O O . GLU A 1 113 ? -0.237 10.093 15.283 1.00 97.25 113 GLU A O 1
ATOM 901 N N . ASP A 1 114 ? -0.817 9.758 13.145 1.00 97.44 114 ASP A N 1
ATOM 902 C CA . ASP A 1 114 ? -2.237 9.507 13.413 1.00 97.44 114 ASP A CA 1
ATOM 903 C C . ASP A 1 114 ? -2.495 8.109 14.002 1.00 97.44 114 ASP A C 1
ATOM 905 O O . ASP A 1 114 ? -2.979 7.172 13.360 1.00 97.44 114 ASP A O 1
ATOM 909 N N . LYS A 1 115 ? -2.238 7.984 15.304 1.00 96.38 115 LYS A N 1
ATOM 910 C CA . LYS A 1 115 ? -2.534 6.770 16.077 1.00 96.38 115 LYS A CA 1
ATOM 911 C C . LYS A 1 115 ? -4.020 6.573 16.390 1.00 96.38 115 LYS A C 1
ATOM 913 O O . LYS A 1 115 ? -4.371 5.572 17.007 1.00 96.38 115 LYS A O 1
ATOM 918 N N . VAL A 1 116 ? -4.906 7.484 15.981 1.00 97.44 116 VAL A N 1
ATOM 919 C CA . VAL A 1 116 ? -6.360 7.310 16.138 1.00 97.44 116 VAL A CA 1
ATOM 920 C C . VAL A 1 116 ? -6.923 6.496 14.975 1.00 97.44 116 VAL A C 1
ATOM 922 O O . VAL A 1 116 ? -7.746 5.597 15.187 1.00 97.44 116 VAL A O 1
ATOM 925 N N . ASN A 1 117 ? -6.468 6.784 13.755 1.00 96.75 117 ASN A N 1
ATOM 926 C CA . ASN A 1 117 ? -6.958 6.139 12.538 1.00 96.75 117 ASN A CA 1
ATOM 927 C C . ASN A 1 117 ? -6.015 5.052 11.999 1.00 96.75 117 ASN A C 1
ATOM 929 O O . ASN A 1 117 ? -6.502 4.120 11.356 1.00 96.75 117 ASN A O 1
ATOM 933 N N . PHE A 1 118 ? -4.725 5.095 12.355 1.00 97.00 118 PHE A N 1
ATOM 934 C CA . PHE A 1 118 ? -3.713 4.070 12.054 1.00 97.00 118 PHE A CA 1
ATOM 935 C C . PHE A 1 118 ? -3.046 3.510 13.333 1.00 97.00 118 PHE A C 1
ATOM 937 O O . PHE A 1 118 ? -1.818 3.485 13.447 1.00 97.00 118 PHE A O 1
ATOM 944 N N . PRO A 1 119 ? -3.823 3.046 14.336 1.00 96.94 119 PRO A N 1
ATOM 945 C CA . PRO A 1 119 ? -3.293 2.635 15.639 1.00 96.94 119 PRO A CA 1
ATOM 946 C C . PRO A 1 119 ? -2.355 1.424 15.578 1.00 96.94 119 PRO A C 1
ATOM 948 O O . PRO A 1 119 ? -1.521 1.269 16.465 1.00 96.94 119 PRO A O 1
ATOM 951 N N . LEU A 1 120 ? -2.513 0.553 14.575 1.00 96.94 120 LEU A N 1
ATOM 952 C CA . LEU A 1 120 ? -1.758 -0.697 14.452 1.00 96.94 120 LEU A CA 1
ATOM 953 C C . LEU A 1 120 ? -0.647 -0.638 13.401 1.00 96.94 120 LEU A C 1
ATOM 955 O O . LEU A 1 120 ? -0.009 -1.659 13.165 1.00 96.94 120 LEU A O 1
ATOM 959 N N . LEU A 1 121 ? -0.429 0.511 12.755 1.00 97.38 121 LEU A N 1
ATOM 960 C CA . LEU A 1 121 ? 0.554 0.616 11.684 1.00 97.38 121 LEU A CA 1
ATOM 961 C C . LEU A 1 121 ? 1.965 0.445 12.253 1.00 97.38 121 LEU A C 1
ATOM 963 O O . LEU A 1 121 ? 2.367 1.184 13.152 1.00 97.38 121 LEU A O 1
ATOM 967 N N . GLU A 1 122 ? 2.701 -0.514 11.700 1.00 96.50 122 GLU A N 1
ATOM 968 C CA . GLU A 1 122 ? 4.046 -0.901 12.139 1.00 96.50 122 GLU A CA 1
ATOM 969 C C . GLU A 1 122 ? 5.067 -0.753 11.003 1.00 96.50 122 GLU A C 1
ATOM 971 O O . GLU A 1 122 ? 6.229 -0.425 11.243 1.00 96.50 122 GLU A O 1
ATOM 976 N N . THR A 1 123 ? 4.659 -0.983 9.751 1.00 94.56 123 THR A N 1
ATOM 977 C CA . THR A 1 123 ? 5.578 -0.994 8.605 1.00 94.56 123 THR A CA 1
ATOM 978 C C . THR A 1 123 ? 4.988 -0.309 7.380 1.00 94.56 123 THR A C 1
ATOM 980 O O . THR A 1 123 ? 3.854 -0.586 6.982 1.00 94.56 123 THR A O 1
ATOM 983 N N . ILE A 1 124 ? 5.803 0.538 6.752 1.00 93.06 124 ILE A N 1
ATOM 984 C CA . ILE A 1 124 ? 5.594 1.094 5.418 1.00 93.06 124 ILE A CA 1
ATOM 985 C C . ILE A 1 124 ? 6.751 0.626 4.529 1.00 93.06 124 ILE A C 1
ATOM 987 O O . ILE A 1 124 ? 7.897 1.016 4.735 1.00 93.06 124 ILE A O 1
ATOM 991 N N . ASN A 1 125 ? 6.456 -0.212 3.540 1.00 88.50 125 ASN A N 1
ATOM 992 C CA . ASN A 1 125 ? 7.434 -0.717 2.584 1.00 88.50 125 ASN A CA 1
ATOM 993 C C . ASN A 1 125 ? 7.304 0.015 1.241 1.00 88.50 125 ASN A C 1
ATOM 995 O O . ASN A 1 125 ? 6.329 -0.184 0.515 1.00 88.50 125 ASN A O 1
ATOM 999 N N . LEU A 1 126 ? 8.296 0.839 0.911 1.00 85.94 126 LEU A N 1
ATOM 1000 C CA .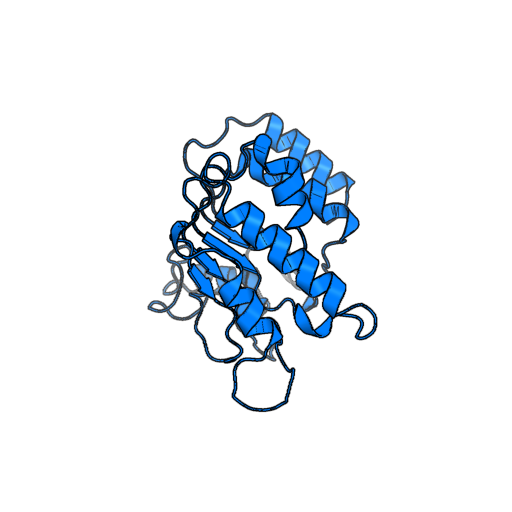 LEU A 1 126 ? 8.419 1.558 -0.359 1.00 85.94 126 LEU A CA 1
ATOM 1001 C C . LEU A 1 126 ? 9.586 1.022 -1.202 1.00 85.94 126 LEU A C 1
ATOM 1003 O O . LEU A 1 126 ? 10.091 1.703 -2.090 1.00 85.94 126 LEU A O 1
ATOM 1007 N N . ASP A 1 127 ? 10.050 -0.195 -0.951 1.00 80.88 127 ASP A N 1
ATOM 1008 C CA . ASP A 1 127 ? 11.178 -0.763 -1.680 1.00 80.88 127 ASP A CA 1
ATOM 1009 C C . ASP A 1 127 ? 10.856 -0.945 -3.170 1.00 80.88 127 ASP A C 1
ATOM 1011 O O . ASP A 1 127 ? 9.704 -1.122 -3.585 1.00 80.88 127 ASP A O 1
ATOM 1015 N N . ASN A 1 128 ? 11.913 -0.952 -3.983 1.00 75.38 128 ASN A N 1
ATOM 1016 C CA . ASN A 1 128 ? 11.859 -1.253 -5.409 1.00 75.38 128 ASN A CA 1
ATOM 1017 C C . ASN A 1 128 ? 10.965 -0.289 -6.223 1.00 75.38 128 ASN A C 1
ATOM 1019 O O . ASN A 1 128 ? 10.212 -0.707 -7.100 1.00 75.38 128 ASN A O 1
ATOM 1023 N N . ASN A 1 129 ? 11.046 1.017 -5.949 1.00 74.00 129 ASN A N 1
ATOM 1024 C CA . ASN A 1 129 ? 10.329 2.069 -6.689 1.00 74.00 129 ASN A CA 1
ATOM 1025 C C . ASN A 1 129 ? 11.240 2.918 -7.589 1.00 74.00 129 ASN A C 1
ATOM 1027 O O . ASN A 1 129 ? 10.995 4.110 -7.789 1.00 74.00 129 ASN A O 1
ATOM 1031 N N . GLY A 1 130 ? 12.267 2.292 -8.171 1.00 71.12 130 GLY A N 1
ATOM 1032 C CA . GLY A 1 130 ? 13.073 2.895 -9.234 1.00 71.12 130 GLY A CA 1
ATOM 1033 C C . GLY A 1 130 ? 13.866 4.124 -8.794 1.00 71.12 130 GLY A C 1
ATOM 1034 O O . GLY A 1 130 ? 13.941 5.093 -9.551 1.00 71.12 130 GLY 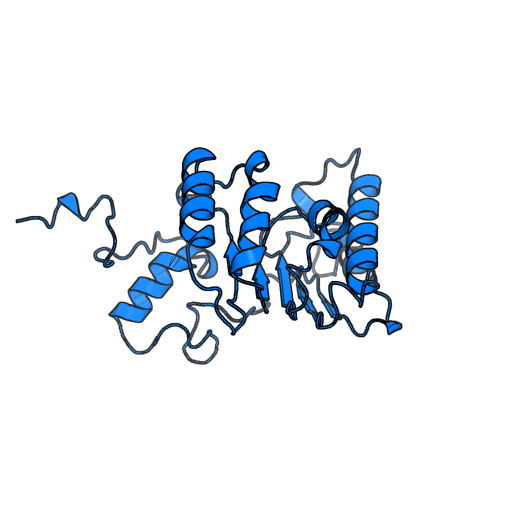A O 1
ATOM 1035 N N . TYR A 1 131 ? 14.423 4.106 -7.576 1.00 76.50 131 TYR A N 1
ATOM 1036 C CA . TYR A 1 131 ? 15.179 5.245 -7.074 1.00 76.50 131 TYR A CA 1
ATOM 1037 C C . TYR A 1 131 ? 16.575 5.327 -7.715 1.00 76.50 131 TYR A C 1
ATOM 1039 O O . TYR A 1 131 ? 17.508 4.664 -7.277 1.00 76.50 131 TYR A O 1
ATOM 1047 N N . ASN A 1 132 ? 16.706 6.106 -8.789 1.00 70.31 132 ASN A N 1
ATOM 1048 C CA . ASN A 1 132 ? 17.903 6.151 -9.639 1.00 70.31 132 ASN A CA 1
ATOM 1049 C C . ASN A 1 132 ? 18.696 7.469 -9.531 1.00 70.31 132 ASN A C 1
ATOM 1051 O O . ASN A 1 132 ? 19.648 7.676 -10.287 1.00 70.31 132 ASN A O 1
ATOM 1055 N N . GLU A 1 133 ? 18.309 8.379 -8.632 1.00 68.19 133 GLU A N 1
ATOM 1056 C CA . GLU A 1 133 ? 19.025 9.644 -8.407 1.00 68.19 133 GLU A CA 1
ATOM 1057 C C . GLU A 1 133 ? 20.506 9.432 -8.074 1.00 68.19 133 GLU A C 1
ATOM 1059 O O . GLU A 1 133 ? 20.853 8.552 -7.287 1.00 68.19 133 GLU A O 1
ATOM 1064 N N . GLY A 1 134 ? 21.383 10.274 -8.623 1.00 58.22 134 GLY A N 1
ATOM 1065 C CA . GLY A 1 134 ? 22.813 10.272 -8.295 1.00 58.22 134 GLY A CA 1
ATOM 1066 C C . GLY A 1 134 ? 23.643 9.166 -8.961 1.00 58.22 134 GLY A C 1
ATOM 1067 O O . GLY A 1 134 ? 24.854 9.334 -9.066 1.00 58.22 134 GLY A O 1
ATOM 1068 N N . GLY A 1 135 ? 23.012 8.106 -9.484 1.00 56.09 135 GLY A N 1
ATOM 1069 C CA . GLY A 1 135 ? 23.667 6.979 -10.157 1.00 56.09 135 GLY A CA 1
ATOM 1070 C C . GLY A 1 135 ? 24.516 6.097 -9.224 1.00 56.09 135 GLY A C 1
ATOM 1071 O O . GLY A 1 135 ? 25.301 6.585 -8.419 1.00 56.09 135 GLY A O 1
ATOM 1072 N N . GLY A 1 136 ? 24.405 4.770 -9.354 1.00 61.84 136 GLY A N 1
ATOM 1073 C CA . GLY A 1 136 ? 25.241 3.803 -8.622 1.00 61.84 136 GLY A CA 1
ATOM 1074 C C . GLY A 1 136 ? 24.479 2.905 -7.639 1.00 61.84 136 GLY A C 1
ATOM 1075 O O . GLY A 1 136 ? 23.269 2.749 -7.743 1.00 61.84 136 GLY A O 1
ATOM 1076 N N . ASN A 1 137 ? 25.212 2.289 -6.701 1.00 59.81 137 ASN A N 1
ATOM 1077 C CA . ASN A 1 137 ? 24.707 1.282 -5.746 1.00 59.81 137 ASN A CA 1
ATOM 1078 C C . ASN A 1 137 ? 24.319 1.874 -4.372 1.00 59.81 137 ASN A C 1
ATOM 1080 O O . ASN A 1 137 ? 24.192 1.142 -3.394 1.00 59.81 137 ASN A O 1
ATOM 1084 N N . THR A 1 138 ? 24.214 3.198 -4.256 1.00 68.69 138 THR A N 1
ATOM 1085 C CA . THR A 1 138 ? 23.881 3.892 -3.002 1.00 68.69 138 THR A CA 1
ATOM 1086 C C . THR A 1 138 ? 22.398 4.250 -2.949 1.00 68.69 138 THR A C 1
ATOM 1088 O O . THR A 1 138 ? 21.786 4.506 -3.983 1.00 68.69 138 THR A O 1
ATOM 1091 N N . ILE A 1 139 ? 21.821 4.310 -1.745 1.00 78.25 139 ILE A N 1
ATOM 1092 C CA . ILE A 1 139 ? 20.442 4.782 -1.540 1.00 78.25 139 ILE A CA 1
ATOM 1093 C C . ILE A 1 139 ? 20.349 6.244 -2.000 1.00 78.25 139 ILE A C 1
ATOM 1095 O O . ILE A 1 139 ? 21.132 7.077 -1.531 1.00 78.25 139 ILE A O 1
ATOM 1099 N N . SER A 1 140 ? 19.402 6.561 -2.888 1.00 81.94 140 SER A N 1
ATOM 1100 C CA . SER A 1 140 ? 19.191 7.932 -3.368 1.00 81.94 140 SER A CA 1
ATOM 1101 C C . SER A 1 140 ? 18.779 8.879 -2.238 1.00 81.94 140 SER A C 1
ATOM 1103 O O . SER A 1 140 ? 18.247 8.445 -1.214 1.00 81.94 140 SER A O 1
ATOM 1105 N N . LEU A 1 141 ? 18.992 10.184 -2.427 1.00 85.25 141 LEU A N 1
ATOM 1106 C CA . LEU A 1 141 ? 18.576 11.185 -1.445 1.00 85.25 141 LEU A CA 1
ATOM 1107 C C . LEU A 1 141 ? 17.051 11.164 -1.252 1.00 85.25 141 LEU A C 1
ATOM 1109 O O . LEU A 1 141 ? 16.590 11.107 -0.113 1.00 85.25 141 LEU A O 1
ATOM 1113 N N . PHE A 1 142 ? 16.291 11.062 -2.347 1.00 83.38 142 PHE A N 1
ATOM 1114 C CA . PHE A 1 142 ? 14.841 10.850 -2.307 1.00 83.38 142 PHE A CA 1
ATOM 1115 C C . PHE A 1 142 ? 14.437 9.660 -1.417 1.00 83.38 142 PHE A C 1
ATOM 1117 O O . PHE A 1 142 ? 13.578 9.776 -0.546 1.00 83.38 142 PHE A O 1
ATOM 1124 N N . ALA A 1 143 ? 15.085 8.502 -1.582 1.00 86.44 143 ALA A N 1
ATOM 1125 C CA . ALA A 1 143 ? 14.790 7.320 -0.772 1.00 86.44 143 ALA A CA 1
ATOM 1126 C C . ALA A 1 143 ? 15.159 7.513 0.711 1.00 86.44 143 ALA A C 1
ATOM 1128 O O . ALA A 1 143 ? 14.413 7.076 1.587 1.00 86.44 143 ALA A O 1
ATOM 1129 N N . GLN A 1 144 ? 16.261 8.210 1.010 1.00 89.75 144 GLN A N 1
ATOM 1130 C CA . GLN A 1 144 ? 16.634 8.554 2.388 1.00 89.75 144 GLN A CA 1
ATOM 1131 C C . GLN A 1 144 ? 15.586 9.458 3.049 1.00 89.75 144 GLN A C 1
ATOM 1133 O O . GLN A 1 144 ? 15.230 9.236 4.208 1.00 89.75 144 GLN A O 1
ATOM 1138 N N . HIS A 1 145 ? 15.048 10.438 2.321 1.00 90.88 145 HIS A N 1
ATOM 1139 C CA . HIS A 1 145 ? 13.983 11.295 2.835 1.00 90.88 145 HIS A CA 1
ATOM 1140 C C . HIS A 1 145 ? 12.690 10.517 3.108 1.00 90.88 145 HIS A C 1
ATOM 1142 O O . HIS A 1 145 ? 12.067 10.731 4.149 1.00 90.88 145 HIS A O 1
ATOM 1148 N N . LEU A 1 146 ? 12.320 9.563 2.243 1.00 90.56 146 LEU A N 1
ATOM 1149 C CA . LEU A 1 146 ? 11.182 8.672 2.497 1.00 90.56 146 LEU A CA 1
ATOM 1150 C C . LEU A 1 146 ? 11.384 7.831 3.765 1.00 90.56 146 LEU A C 1
ATOM 1152 O O . LEU A 1 146 ? 10.486 7.772 4.604 1.00 90.56 146 LEU A O 1
ATOM 1156 N N . MET A 1 147 ? 12.565 7.228 3.945 1.00 92.50 147 MET A N 1
ATOM 1157 C CA . MET A 1 147 ? 12.895 6.461 5.157 1.00 92.50 147 MET A CA 1
ATOM 1158 C C . MET A 1 147 ? 12.827 7.322 6.430 1.00 92.50 147 MET A C 1
ATOM 1160 O O . MET A 1 147 ? 12.499 6.819 7.503 1.00 92.50 147 MET A O 1
ATOM 1164 N N . GLY A 1 148 ? 13.110 8.622 6.313 1.00 93.69 148 GLY A N 1
ATOM 1165 C CA . GLY A 1 148 ? 13.037 9.598 7.402 1.00 93.69 148 GLY A CA 1
ATOM 1166 C C . GLY A 1 148 ? 11.660 10.234 7.629 1.00 93.69 148 GLY A C 1
ATOM 1167 O O . GLY A 1 148 ? 11.538 11.077 8.517 1.00 93.69 148 GLY A O 1
ATOM 1168 N N . ALA A 1 149 ? 10.628 9.873 6.857 1.00 94.06 149 ALA A N 1
ATOM 1169 C CA . ALA A 1 149 ? 9.334 10.559 6.904 1.00 94.06 149 ALA A CA 1
ATOM 1170 C C . ALA A 1 149 ? 8.578 10.353 8.231 1.00 94.06 149 ALA A C 1
ATOM 1172 O O . ALA A 1 149 ? 7.879 11.255 8.697 1.00 94.06 149 ALA A O 1
ATOM 1173 N N . CYS A 1 150 ? 8.728 9.186 8.862 1.00 96.25 150 CYS A N 1
ATOM 1174 C CA . CYS A 1 150 ? 8.029 8.856 10.102 1.00 96.25 150 CYS A CA 1
ATOM 1175 C C . CYS A 1 150 ? 8.902 9.147 11.333 1.00 96.25 150 CYS A C 1
ATOM 1177 O O . CYS A 1 150 ? 10.021 8.637 11.425 1.00 96.25 150 CYS A O 1
ATOM 1179 N N . PRO A 1 151 ? 8.416 9.929 12.319 1.00 93.06 151 PRO A N 1
ATOM 1180 C CA . PRO A 1 151 ? 9.166 10.176 13.545 1.00 93.06 151 PRO A CA 1
ATOM 1181 C C . PRO A 1 151 ? 9.428 8.881 14.317 1.00 93.06 151 PRO A C 1
ATOM 1183 O O . PRO A 1 151 ? 8.543 8.031 14.436 1.00 93.06 151 PRO A O 1
ATOM 1186 N N . THR A 1 152 ? 10.602 8.765 14.940 1.00 89.75 152 THR A N 1
ATOM 1187 C CA . THR A 1 152 ? 10.990 7.583 15.735 1.00 89.75 152 THR A CA 1
ATOM 1188 C C . THR A 1 152 ? 10.030 7.289 16.890 1.00 89.75 152 THR A C 1
ATOM 1190 O O . THR A 1 152 ? 9.865 6.138 17.278 1.00 89.75 152 THR A O 1
ATOM 1193 N N . THR A 1 153 ? 9.333 8.305 17.402 1.00 92.12 153 THR A N 1
ATOM 1194 C CA . THR A 1 153 ? 8.308 8.178 18.451 1.00 92.12 153 THR A CA 1
ATOM 1195 C C . THR A 1 153 ? 7.066 7.403 18.010 1.00 92.12 153 THR A C 1
ATOM 1197 O O . THR A 1 153 ? 6.297 6.951 18.856 1.00 92.12 153 THR A O 1
ATOM 1200 N N . THR A 1 154 ? 6.848 7.245 16.702 1.00 93.88 154 THR A N 1
ATOM 1201 C CA . THR A 1 154 ? 5.673 6.555 16.156 1.00 93.88 154 THR A CA 1
ATOM 1202 C C . THR A 1 154 ? 5.830 5.035 16.107 1.00 93.88 154 THR A C 1
ATOM 1204 O O . THR A 1 154 ? 4.825 4.351 15.904 1.00 93.88 154 THR A O 1
ATOM 1207 N N . ASN A 1 155 ? 7.052 4.511 16.285 1.00 92.25 155 ASN A N 1
ATOM 1208 C CA . ASN A 1 155 ? 7.422 3.101 16.097 1.00 92.25 155 ASN A CA 1
ATOM 1209 C C . ASN A 1 155 ? 7.046 2.516 14.717 1.00 92.25 155 ASN A C 1
ATOM 1211 O O . ASN A 1 155 ? 6.972 1.298 14.573 1.00 92.25 155 ASN A O 1
ATOM 1215 N N . VAL A 1 156 ? 6.811 3.359 13.704 1.00 96.88 156 VAL A N 1
ATOM 1216 C CA . VAL A 1 156 ? 6.582 2.908 12.325 1.00 96.88 156 VAL A CA 1
ATOM 1217 C C . VAL A 1 156 ? 7.919 2.848 11.603 1.00 96.88 156 VAL A C 1
ATOM 1219 O O . VAL A 1 156 ? 8.652 3.834 11.567 1.00 96.88 156 VAL A O 1
ATOM 1222 N N . THR A 1 157 ? 8.231 1.697 11.014 1.00 95.25 157 THR A N 1
ATOM 1223 C CA . THR A 1 157 ? 9.435 1.530 10.191 1.00 95.25 157 THR A CA 1
ATOM 1224 C C . THR A 1 157 ? 9.108 1.822 8.734 1.00 95.25 157 THR A C 1
ATOM 1226 O O . THR A 1 157 ? 8.134 1.282 8.210 1.00 95.25 157 THR A O 1
ATOM 1229 N N . VAL A 1 158 ? 9.932 2.642 8.077 1.00 93.50 158 VAL A N 1
ATOM 1230 C CA . VAL A 1 158 ? 9.829 2.921 6.639 1.00 93.50 158 VAL A CA 1
ATOM 1231 C C . VAL A 1 158 ? 11.047 2.357 5.914 1.00 93.50 158 VAL A C 1
ATOM 1233 O O . VAL A 1 158 ? 12.180 2.626 6.312 1.00 93.50 158 VAL A O 1
ATOM 1236 N N . SER A 1 159 ? 10.822 1.593 4.848 1.00 90.12 159 SER A N 1
ATOM 1237 C CA . SER A 1 159 ? 11.870 1.116 3.939 1.00 90.12 159 SER A CA 1
ATOM 1238 C C . SER A 1 159 ? 11.668 1.691 2.534 1.00 90.12 159 SER A C 1
ATOM 1240 O O . SER A 1 159 ? 10.536 1.939 2.129 1.00 90.12 159 SER A O 1
ATOM 1242 N N . ALA A 1 160 ? 12.762 1.966 1.821 1.00 87.00 160 ALA A N 1
ATOM 1243 C CA . ALA A 1 160 ? 12.767 2.509 0.458 1.00 87.00 160 ALA A CA 1
ATOM 1244 C C . ALA A 1 160 ? 14.028 2.062 -0.315 1.00 87.00 160 ALA A C 1
ATOM 1246 O O . ALA A 1 160 ? 14.735 2.860 -0.929 1.00 87.00 160 ALA A O 1
ATOM 1247 N N . TRP A 1 161 ? 14.384 0.784 -0.218 1.00 80.81 161 TRP A N 1
ATOM 1248 C CA . TRP A 1 161 ? 15.615 0.242 -0.791 1.00 80.81 161 TRP A CA 1
ATOM 1249 C C . TRP A 1 161 ? 15.559 0.124 -2.321 1.00 80.81 161 TRP A C 1
ATOM 1251 O O . TRP A 1 161 ? 14.519 -0.171 -2.916 1.00 80.81 161 TRP A O 1
ATOM 1261 N N . THR A 1 162 ? 16.712 0.341 -2.958 1.00 66.94 162 THR A N 1
ATOM 1262 C CA . THR A 1 162 ? 16.932 0.256 -4.414 1.00 66.94 162 THR A CA 1
ATOM 1263 C C . THR A 1 162 ? 17.457 -1.090 -4.885 1.00 66.94 162 THR A C 1
ATOM 1265 O O . THR A 1 162 ? 17.476 -1.350 -6.088 1.00 66.94 162 THR A O 1
ATOM 1268 N N . GLU A 1 163 ? 17.901 -1.949 -3.969 1.00 59.91 163 GLU A N 1
ATOM 1269 C CA . GLU A 1 163 ? 18.443 -3.250 -4.331 1.00 59.91 163 GLU A CA 1
ATOM 1270 C C . GLU A 1 163 ? 17.347 -4.122 -4.961 1.00 59.91 163 GLU A C 1
ATOM 1272 O O . GLU A 1 163 ? 16.458 -4.647 -4.293 1.00 59.91 163 GLU A O 1
ATOM 1277 N N . LEU A 1 164 ? 17.452 -4.311 -6.281 1.00 52.41 164 LEU A N 1
ATOM 1278 C CA . LEU A 1 164 ? 16.570 -5.128 -7.128 1.00 52.41 164 LEU A CA 1
ATOM 1279 C C . LEU A 1 164 ? 16.463 -6.606 -6.689 1.00 52.41 164 LEU A C 1
ATOM 1281 O O . LEU A 1 164 ? 15.683 -7.361 -7.272 1.00 52.41 164 LEU A O 1
ATOM 1285 N N . GLY A 1 165 ? 17.264 -7.022 -5.701 1.00 49.16 165 GLY A N 1
ATOM 1286 C CA . GLY A 1 165 ? 17.309 -8.365 -5.127 1.00 49.16 165 GLY A CA 1
ATOM 1287 C C . GLY A 1 165 ? 16.644 -8.512 -3.755 1.00 49.16 165 GLY A C 1
ATOM 1288 O O . GLY A 1 165 ? 16.656 -9.623 -3.229 1.00 49.16 165 GLY A O 1
ATOM 1289 N N . VAL A 1 166 ? 16.073 -7.451 -3.163 1.00 46.38 166 VAL A N 1
ATOM 1290 C CA . VAL A 1 166 ? 15.383 -7.571 -1.867 1.00 46.38 166 VAL A CA 1
ATOM 1291 C C . VAL A 1 166 ? 14.108 -8.388 -2.051 1.00 46.38 166 VAL A C 1
ATOM 1293 O O . VAL A 1 166 ? 13.146 -7.967 -2.697 1.00 46.38 166 VAL A O 1
ATOM 1296 N N . ALA A 1 167 ? 14.134 -9.594 -1.488 1.00 53.56 167 ALA A N 1
ATOM 1297 C CA . ALA A 1 167 ? 13.009 -10.504 -1.425 1.00 53.56 167 ALA A CA 1
ATOM 1298 C C . ALA A 1 167 ? 11.931 -9.909 -0.509 1.00 53.56 167 ALA A C 1
ATOM 1300 O O . ALA A 1 167 ? 12.001 -10.022 0.713 1.00 53.56 167 ALA A O 1
ATOM 1301 N N . TYR A 1 168 ? 10.918 -9.263 -1.087 1.00 58.91 168 TYR A N 1
ATOM 1302 C CA . TYR A 1 168 ? 9.617 -9.275 -0.431 1.00 58.91 168 TYR A CA 1
ATOM 1303 C C . TYR A 1 168 ? 9.060 -10.687 -0.577 1.00 58.91 168 TYR A C 1
ATOM 1305 O O . TYR A 1 168 ? 9.204 -11.299 -1.639 1.00 58.91 168 TYR A O 1
ATOM 1313 N N . THR A 1 169 ? 8.449 -11.216 0.484 1.00 71.56 169 THR A N 1
ATOM 1314 C CA . THR A 1 169 ? 7.802 -12.526 0.409 1.00 71.56 169 THR A CA 1
ATOM 1315 C C . THR A 1 169 ? 6.809 -12.492 -0.743 1.00 71.56 169 THR A C 1
ATOM 1317 O O . THR A 1 169 ? 5.918 -11.640 -0.783 1.00 71.56 169 THR A O 1
ATOM 1320 N N . LYS A 1 170 ? 7.011 -13.384 -1.705 1.00 73.00 170 LYS A N 1
ATOM 1321 C CA . LYS A 1 170 ? 6.181 -13.460 -2.900 1.00 73.00 170 LYS A CA 1
ATOM 1322 C C . LYS A 1 170 ? 4.916 -14.244 -2.590 1.00 73.00 170 LYS A C 1
ATOM 1324 O O . LYS A 1 170 ? 4.868 -15.055 -1.672 1.00 73.00 170 LYS A O 1
ATOM 1329 N N . MET A 1 171 ? 3.882 -14.055 -3.378 1.00 77.88 171 MET A N 1
ATOM 1330 C CA . MET A 1 171 ? 2.764 -14.983 -3.428 1.00 77.88 171 MET A CA 1
ATOM 1331 C C . MET A 1 171 ? 3.201 -16.309 -4.054 1.00 77.88 171 MET A C 1
ATOM 1333 O O . MET A 1 171 ? 2.776 -17.359 -3.586 1.00 77.88 171 MET A O 1
ATOM 1337 N N . CYS A 1 172 ? 4.082 -16.262 -5.066 1.00 75.00 172 CYS A N 1
ATOM 1338 C CA . CYS A 1 172 ? 4.433 -17.422 -5.902 1.00 75.00 172 CYS A CA 1
ATOM 1339 C C . CYS A 1 172 ? 5.940 -17.643 -6.098 1.00 75.00 172 CYS A C 1
ATOM 1341 O O . CYS A 1 172 ? 6.381 -17.984 -7.193 1.00 75.00 172 CYS A O 1
ATOM 1343 N N . GLY A 1 173 ? 6.746 -17.413 -5.068 1.00 71.56 173 GLY A N 1
ATOM 1344 C CA . GLY A 1 173 ? 8.181 -17.711 -5.049 1.00 71.56 173 GLY A CA 1
ATOM 1345 C C . GLY A 1 173 ? 8.488 -19.203 -4.839 1.00 71.56 173 GLY A C 1
ATOM 1346 O O . GLY A 1 173 ? 7.949 -20.073 -5.522 1.00 71.56 173 GLY A O 1
ATOM 1347 N N . SER A 1 174 ? 9.410 -19.507 -3.922 1.00 69.06 174 SER A N 1
ATOM 1348 C CA . SER A 1 174 ? 9.686 -20.888 -3.486 1.00 69.06 174 SER A CA 1
ATOM 1349 C C . SER A 1 174 ? 8.863 -21.241 -2.242 1.00 69.06 174 SER A C 1
ATOM 1351 O O . SER A 1 174 ? 8.438 -20.336 -1.534 1.00 69.06 174 SER A O 1
ATOM 1353 N N . VAL A 1 175 ? 8.689 -22.532 -1.926 1.00 61.12 175 VAL A N 1
ATOM 1354 C CA . VAL A 1 175 ? 7.928 -22.989 -0.736 1.00 61.12 175 VAL A CA 1
ATOM 1355 C C . VAL A 1 175 ? 8.384 -22.293 0.559 1.00 61.12 175 VAL A C 1
ATOM 1357 O O . VAL A 1 175 ? 7.560 -21.953 1.397 1.00 61.12 175 VAL A O 1
ATOM 1360 N N . ASN A 1 176 ? 9.686 -22.017 0.695 1.00 67.44 176 ASN A N 1
ATOM 1361 C CA . ASN A 1 176 ? 10.266 -21.371 1.882 1.00 67.44 176 ASN A CA 1
ATOM 1362 C C . ASN A 1 176 ? 10.304 -19.834 1.807 1.00 67.44 176 ASN A C 1
ATOM 1364 O O . ASN A 1 176 ? 10.736 -19.187 2.756 1.00 67.44 176 ASN A O 1
ATOM 1368 N N . ASP A 1 177 ? 9.904 -19.255 0.678 1.00 71.94 177 ASP A N 1
ATOM 1369 C CA . ASP A 1 177 ? 9.987 -17.823 0.383 1.00 71.94 177 ASP A CA 1
ATOM 1370 C C . ASP A 1 177 ? 8.692 -17.355 -0.298 1.00 71.94 177 ASP A C 1
ATOM 1372 O O . ASP A 1 177 ? 8.693 -16.709 -1.350 1.00 71.94 177 ASP A O 1
ATOM 1376 N N . SER A 1 178 ? 7.550 -17.806 0.230 1.00 77.31 178 SER A N 1
ATOM 1377 C CA . SER A 1 178 ? 6.223 -17.433 -0.258 1.00 77.31 178 SER A CA 1
ATOM 1378 C C . SER A 1 178 ? 5.178 -17.386 0.841 1.00 77.31 178 SER A C 1
ATOM 1380 O O . SER A 1 178 ? 5.311 -18.031 1.880 1.00 77.31 178 SER A O 1
ATOM 1382 N N . TYR A 1 179 ? 4.110 -16.632 0.601 1.00 78.62 179 TYR A N 1
ATOM 1383 C CA . TYR A 1 179 ? 2.923 -16.722 1.434 1.00 78.62 179 TYR A CA 1
ATOM 1384 C C . TYR A 1 179 ? 2.255 -18.081 1.250 1.00 78.62 179 TYR A C 1
ATOM 1386 O O . TYR A 1 179 ? 2.041 -18.535 0.130 1.00 78.62 179 TYR A O 1
ATOM 1394 N N . TYR A 1 180 ? 1.827 -18.680 2.358 1.00 81.94 180 TYR A N 1
ATOM 1395 C CA . TYR A 1 180 ? 1.119 -19.962 2.388 1.00 81.94 180 TYR A CA 1
ATOM 1396 C C . TYR A 1 180 ? -0.345 -19.866 1.907 1.00 81.94 180 TYR A C 1
ATOM 1398 O O . TYR A 1 180 ? -1.209 -20.592 2.388 1.00 81.94 180 TYR A O 1
ATOM 1406 N N . TYR A 1 181 ? -0.646 -18.931 0.996 1.00 82.69 181 TYR A N 1
ATOM 1407 C CA . TYR A 1 181 ? -1.964 -18.798 0.363 1.00 82.69 181 TYR A CA 1
ATOM 1408 C C . TYR A 1 181 ? -2.185 -19.820 -0.755 1.00 82.69 181 TYR A C 1
ATOM 1410 O O . TYR A 1 181 ? -3.332 -20.075 -1.112 1.00 82.69 181 TYR A O 1
ATOM 1418 N N . TYR A 1 182 ? -1.099 -20.371 -1.297 1.00 81.12 182 TYR A N 1
ATOM 1419 C CA . TYR A 1 182 ? -1.100 -21.443 -2.282 1.00 81.12 182 TYR A CA 1
ATOM 1420 C C . TYR A 1 182 ? -0.182 -22.558 -1.787 1.00 81.12 182 TYR A C 1
ATOM 1422 O O . TYR A 1 182 ? 0.920 -22.290 -1.302 1.00 81.12 182 TYR A O 1
ATOM 1430 N N . ASP A 1 183 ? -0.610 -23.801 -1.949 1.00 84.06 183 ASP A N 1
ATOM 1431 C CA . ASP A 1 183 ? 0.246 -24.969 -1.848 1.00 84.06 183 ASP A CA 1
ATOM 1432 C C . ASP A 1 183 ? 1.137 -25.037 -3.097 1.00 84.06 183 ASP A C 1
ATOM 1434 O O . ASP A 1 183 ? 0.727 -25.450 -4.181 1.00 84.06 183 ASP A O 1
ATOM 1438 N N . LEU A 1 184 ? 2.380 -24.576 -2.962 1.00 81.44 184 LEU A N 1
ATOM 1439 C CA . LEU A 1 184 ? 3.335 -24.562 -4.071 1.00 81.44 184 LEU A CA 1
ATOM 1440 C C . LEU A 1 184 ? 3.937 -25.949 -4.375 1.00 81.44 184 LEU A C 1
ATOM 1442 O O . LEU A 1 184 ? 4.661 -26.083 -5.374 1.00 81.44 184 LEU A O 1
ATOM 1446 N N . GLU A 1 185 ? 3.650 -26.965 -3.551 1.00 82.44 185 GLU A N 1
ATOM 1447 C CA . GLU A 1 185 ? 3.950 -28.368 -3.849 1.00 82.44 185 GLU A CA 1
ATOM 1448 C C . GLU A 1 185 ? 2.911 -28.966 -4.815 1.00 82.44 185 GLU A C 1
ATOM 1450 O O . GLU A 1 185 ? 3.275 -29.792 -5.659 1.00 82.44 185 GLU A O 1
ATOM 1455 N N . ASP A 1 186 ? 1.660 -28.488 -4.779 1.00 80.00 186 ASP A N 1
ATOM 1456 C CA . ASP A 1 186 ? 0.619 -28.848 -5.745 1.00 80.00 186 ASP A CA 1
ATOM 1457 C C . ASP A 1 186 ? 0.788 -28.102 -7.082 1.00 80.00 186 ASP A C 1
ATOM 1459 O O . ASP A 1 186 ? 0.918 -26.878 -7.170 1.00 80.00 186 ASP A O 1
ATOM 1463 N N . GLU A 1 187 ? 0.771 -28.854 -8.185 1.00 77.62 187 GLU A N 1
ATOM 1464 C CA . GLU A 1 187 ? 1.009 -28.296 -9.517 1.00 77.62 187 GLU A CA 1
ATOM 1465 C C . GLU A 1 187 ? -0.098 -27.328 -9.964 1.00 77.62 187 GLU A C 1
ATOM 1467 O O . GLU A 1 187 ? 0.193 -26.337 -10.646 1.00 77.62 187 GLU A O 1
ATOM 1472 N N . LYS A 1 188 ? -1.356 -27.579 -9.581 1.00 77.81 188 LYS A N 1
ATOM 1473 C CA . LYS A 1 188 ? -2.499 -26.752 -9.986 1.00 77.81 188 LYS A CA 1
ATOM 1474 C C . LYS A 1 188 ? -2.531 -25.453 -9.199 1.00 77.81 188 LYS A C 1
ATOM 1476 O O . LYS A 1 188 ? -2.735 -24.397 -9.800 1.00 77.81 188 LYS A O 1
ATOM 1481 N N . GLU A 1 189 ? -2.300 -25.509 -7.892 1.00 78.19 189 GLU A N 1
ATOM 1482 C CA . GLU A 1 189 ? -2.213 -24.313 -7.056 1.00 78.19 189 GLU A CA 1
ATOM 1483 C C . GLU A 1 189 ? -1.005 -23.462 -7.435 1.00 78.19 189 GLU A C 1
ATOM 1485 O O . GLU A 1 189 ? -1.154 -22.255 -7.629 1.00 78.19 189 GLU A O 1
ATOM 1490 N N . ARG A 1 190 ? 0.153 -24.075 -7.705 1.00 79.00 190 ARG A N 1
ATOM 1491 C CA . ARG A 1 190 ? 1.304 -23.358 -8.263 1.00 79.00 190 ARG A CA 1
ATOM 1492 C C . ARG A 1 190 ? 0.974 -22.696 -9.601 1.00 79.00 190 ARG A C 1
ATOM 1494 O O . ARG A 1 190 ? 1.328 -21.536 -9.800 1.00 79.00 190 ARG A O 1
ATOM 1501 N N . ALA A 1 191 ? 0.290 -23.381 -10.519 1.00 74.25 191 ALA A N 1
ATOM 1502 C CA . ALA A 1 191 ? -0.106 -22.796 -11.802 1.00 74.25 191 ALA A CA 1
ATOM 1503 C C . ALA A 1 191 ? -1.086 -21.620 -11.634 1.00 74.25 191 ALA A C 1
ATOM 1505 O O . ALA A 1 191 ? -0.923 -20.589 -12.290 1.00 74.25 191 ALA A O 1
ATOM 1506 N N . GLN A 1 192 ? -2.068 -21.743 -10.736 1.00 75.50 192 GLN A N 1
ATOM 1507 C CA . GLN A 1 192 ? -3.003 -20.664 -10.412 1.00 75.50 192 GLN A CA 1
ATOM 1508 C C . GLN A 1 192 ? -2.285 -19.471 -9.783 1.00 75.50 192 GLN A C 1
ATOM 1510 O O . GLN A 1 192 ? -2.534 -18.331 -10.174 1.00 75.50 192 GLN A O 1
ATOM 1515 N N . CYS A 1 193 ? -1.375 -19.735 -8.850 1.00 78.38 193 CYS A N 1
ATOM 1516 C CA . CYS A 1 193 ? -0.543 -18.726 -8.222 1.00 78.38 193 CYS A CA 1
ATOM 1517 C C . CYS A 1 193 ? 0.203 -17.934 -9.301 1.00 78.38 193 CYS A C 1
ATOM 1519 O O . CYS A 1 193 ? 0.019 -16.723 -9.423 1.00 78.38 193 CYS A O 1
ATOM 1521 N N . ARG A 1 194 ? 0.972 -18.626 -10.153 1.00 75.62 194 ARG A N 1
ATOM 1522 C CA . ARG A 1 194 ? 1.741 -17.991 -11.231 1.00 75.62 194 ARG A CA 1
ATOM 1523 C C . ARG A 1 194 ? 0.861 -17.232 -12.211 1.00 75.62 194 ARG A C 1
ATOM 1525 O O . ARG A 1 194 ? 1.289 -16.204 -12.706 1.00 75.62 194 ARG A O 1
ATOM 1532 N N . PHE A 1 195 ? -0.356 -17.696 -12.484 1.00 71.94 195 PHE A N 1
ATOM 1533 C CA . PHE A 1 195 ? -1.296 -16.961 -13.327 1.00 71.94 195 PHE A CA 1
ATOM 1534 C C . PHE A 1 195 ? -1.735 -15.640 -12.679 1.00 71.94 195 PHE A C 1
ATOM 1536 O O . PHE A 1 195 ? -1.673 -14.594 -13.329 1.00 71.94 195 PHE A O 1
ATOM 1543 N N . THR A 1 196 ? -2.150 -15.676 -11.407 1.00 73.44 196 THR A N 1
ATOM 1544 C CA . THR A 1 196 ? -2.623 -14.498 -10.661 1.00 73.44 196 THR A CA 1
ATOM 1545 C C . THR A 1 196 ? -1.496 -13.490 -10.423 1.00 73.44 196 THR A C 1
ATOM 1547 O O . THR A 1 196 ? -1.657 -12.301 -10.692 1.00 73.44 196 THR A O 1
ATOM 1550 N N . TRP A 1 197 ? -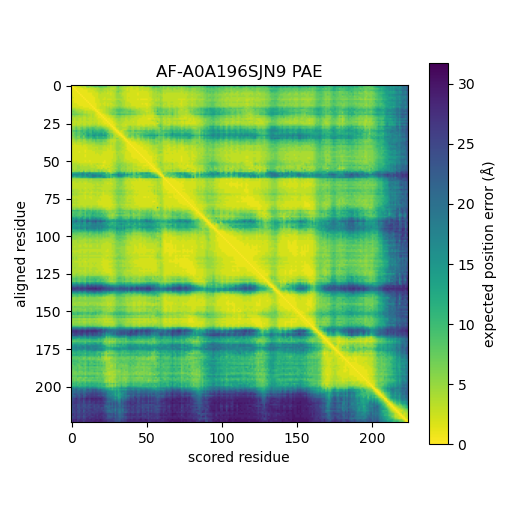0.339 -13.969 -9.971 1.00 73.81 197 TRP A N 1
ATOM 1551 C CA . TRP A 1 197 ? 0.797 -13.158 -9.526 1.00 73.81 197 TRP A CA 1
ATOM 1552 C C . TRP A 1 197 ? 1.978 -13.232 -10.495 1.00 73.81 197 TRP A C 1
ATOM 1554 O O . TRP A 1 197 ? 3.136 -13.143 -10.091 1.00 73.81 197 TRP A O 1
ATOM 1564 N N . ASN A 1 198 ? 1.6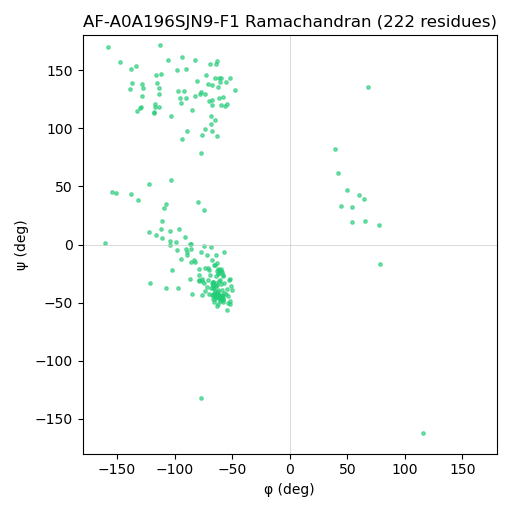94 -13.396 -11.791 1.00 68.56 198 ASN A N 1
ATOM 1565 C CA . ASN A 1 198 ? 2.716 -13.501 -12.841 1.00 68.56 198 ASN A CA 1
ATOM 1566 C C . ASN A 1 198 ? 3.731 -12.342 -12.803 1.00 68.56 198 ASN A C 1
ATOM 1568 O O . ASN A 1 198 ? 4.900 -12.525 -13.141 1.00 68.56 198 ASN A O 1
ATOM 1572 N N . TRP A 1 199 ? 3.291 -11.169 -12.347 1.00 63.97 199 TRP A N 1
ATOM 1573 C CA . TRP A 1 199 ? 4.096 -9.962 -12.256 1.00 63.97 199 TRP A CA 1
ATOM 1574 C C . TRP A 1 199 ? 5.235 -10.079 -11.223 1.00 63.97 199 TRP A C 1
ATOM 1576 O O . TRP A 1 199 ? 6.326 -9.576 -11.479 1.00 63.97 199 TRP A O 1
ATOM 1586 N N . GLU A 1 200 ? 5.061 -10.828 -10.125 1.00 66.31 200 GLU A N 1
ATOM 1587 C CA . GLU A 1 200 ? 6.102 -11.033 -9.093 1.00 66.31 200 GLU A CA 1
ATOM 1588 C C . GLU A 1 200 ? 7.266 -11.926 -9.563 1.00 66.31 200 GLU A C 1
ATOM 1590 O O . GLU A 1 200 ? 8.361 -11.943 -8.979 1.00 66.31 200 GLU A O 1
ATOM 1595 N N . LEU A 1 201 ? 7.032 -12.714 -10.614 1.00 65.50 201 LEU A N 1
ATOM 1596 C CA . LEU A 1 201 ? 7.995 -13.683 -11.134 1.00 65.50 201 LEU A CA 1
ATOM 1597 C C . LEU A 1 201 ? 9.026 -13.045 -12.066 1.00 65.50 201 LEU A C 1
ATOM 1599 O O . LEU A 1 201 ? 10.053 -13.670 -12.321 1.00 65.50 201 LEU A O 1
ATOM 1603 N N . LYS A 1 202 ? 8.779 -11.816 -12.555 1.00 53.81 202 LYS A N 1
ATOM 1604 C CA . LYS A 1 202 ? 9.664 -11.062 -13.470 1.00 53.81 202 LYS A CA 1
ATOM 1605 C C . LYS A 1 202 ? 10.224 -11.917 -14.621 1.00 53.81 202 LYS A C 1
ATOM 1607 O O . LYS A 1 202 ? 11.352 -11.720 -15.068 1.00 53.81 202 LYS A O 1
ATOM 1612 N N . SER A 1 203 ? 9.436 -12.883 -15.095 1.00 51.12 203 SER A N 1
ATOM 1613 C CA . SER A 1 203 ? 9.820 -13.784 -16.179 1.00 51.12 203 SER A CA 1
ATOM 1614 C C . SER A 1 203 ? 9.690 -13.050 -17.512 1.00 51.12 203 SER A C 1
ATOM 1616 O O . SER A 1 203 ? 8.672 -12.420 -17.800 1.00 51.12 203 SER A O 1
ATOM 1618 N N . ASN A 1 204 ? 10.724 -13.125 -18.351 1.00 42.25 204 ASN A N 1
ATOM 1619 C CA . ASN A 1 204 ? 10.670 -12.647 -19.737 1.00 42.25 204 ASN A CA 1
ATOM 1620 C C . ASN A 1 204 ? 9.804 -13.554 -20.633 1.00 42.25 204 ASN A C 1
ATOM 1622 O O . ASN A 1 204 ? 9.513 -13.208 -21.780 1.00 42.25 204 ASN A O 1
ATOM 1626 N N . ILE A 1 205 ? 9.382 -14.706 -20.111 1.00 44.56 205 ILE A N 1
ATOM 1627 C CA . ILE A 1 205 ? 8.462 -15.632 -20.751 1.00 44.56 205 ILE A CA 1
ATOM 1628 C C . ILE A 1 205 ? 7.068 -15.349 -20.195 1.00 44.56 205 ILE A C 1
ATOM 1630 O O . ILE A 1 205 ? 6.862 -15.242 -18.989 1.00 44.56 205 ILE A O 1
ATOM 1634 N N . ARG A 1 206 ? 6.078 -15.237 -21.085 1.00 47.59 206 ARG A N 1
ATOM 1635 C CA . ARG A 1 206 ? 4.668 -15.191 -20.691 1.00 47.59 206 ARG A CA 1
ATOM 1636 C C . ARG A 1 206 ? 4.291 -16.514 -20.021 1.00 47.59 206 ARG A C 1
ATOM 1638 O O . ARG A 1 206 ? 3.880 -17.447 -20.702 1.00 47.59 206 ARG A O 1
ATOM 1645 N N . GLU A 1 207 ? 4.378 -16.578 -18.698 1.00 48.16 207 GLU A N 1
ATOM 1646 C CA . GLU A 1 207 ? 3.942 -17.723 -17.887 1.00 48.16 207 GLU A CA 1
ATOM 1647 C C . GLU A 1 207 ? 2.420 -17.731 -17.662 1.00 48.16 207 GLU A C 1
ATOM 1649 O O . GLU A 1 207 ? 1.923 -18.117 -16.605 1.00 48.16 207 GLU A O 1
ATOM 1654 N N . TYR A 1 208 ? 1.645 -17.323 -18.674 1.00 48.62 208 TYR A N 1
ATOM 1655 C CA . TYR A 1 208 ? 0.216 -17.617 -18.688 1.00 48.62 208 TYR A CA 1
ATOM 1656 C C . TYR A 1 208 ? 0.088 -19.125 -18.871 1.00 48.62 208 TYR A C 1
ATOM 1658 O O . TYR A 1 208 ? 0.320 -19.640 -19.965 1.00 48.62 208 TYR A O 1
ATOM 1666 N N . ALA A 1 209 ? -0.217 -19.830 -17.783 1.00 43.25 209 ALA A N 1
ATOM 1667 C CA . ALA A 1 209 ? -0.442 -21.265 -17.815 1.00 43.25 209 ALA A CA 1
ATOM 1668 C C . ALA A 1 209 ? -1.392 -21.625 -18.983 1.00 43.25 209 ALA A C 1
ATOM 1670 O O . ALA A 1 209 ? -2.446 -20.989 -19.114 1.00 43.25 209 ALA A O 1
ATOM 1671 N N . PRO A 1 210 ? -1.079 -22.648 -19.804 1.00 43.16 210 PRO A N 1
ATOM 1672 C CA . PRO A 1 210 ? -1.934 -23.056 -20.923 1.00 43.16 210 PRO A CA 1
ATOM 1673 C C . PRO A 1 210 ? -3.320 -23.582 -20.505 1.00 43.16 210 PRO A C 1
ATOM 1675 O O . PRO A 1 210 ? -4.164 -23.807 -21.366 1.00 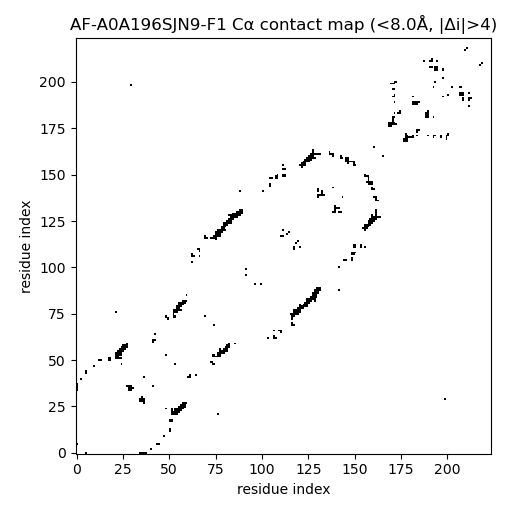43.16 210 PRO A O 1
ATOM 1678 N N . ALA A 1 211 ? -3.568 -23.792 -19.204 1.00 39.25 211 ALA A N 1
ATOM 1679 C CA . ALA A 1 211 ? -4.768 -24.458 -18.695 1.00 39.25 211 ALA A CA 1
ATOM 1680 C C . ALA A 1 211 ? -5.146 -24.040 -17.252 1.00 39.25 211 ALA A C 1
ATOM 1682 O O . ALA A 1 211 ? -5.421 -24.888 -16.406 1.00 39.25 211 ALA A O 1
ATOM 1683 N N . GLY A 1 212 ? -5.128 -22.742 -16.932 1.00 39.09 212 GLY A N 1
ATOM 1684 C CA . GLY A 1 212 ? -5.690 -22.256 -15.659 1.00 39.09 212 GLY A CA 1
ATOM 1685 C C . GLY A 1 212 ? -7.230 -22.376 -15.614 1.00 39.09 212 GLY A C 1
ATOM 1686 O O . GLY A 1 212 ? -7.867 -22.345 -16.668 1.00 39.09 212 GLY A O 1
ATOM 1687 N N . PRO A 1 213 ? -7.862 -22.466 -14.425 1.00 37.31 213 PRO A N 1
ATOM 1688 C CA . PRO A 1 213 ? -9.314 -22.650 -14.257 1.00 37.31 213 PRO A CA 1
ATOM 1689 C C . PRO A 1 213 ? -10.170 -21.445 -14.689 1.00 37.31 213 PRO A C 1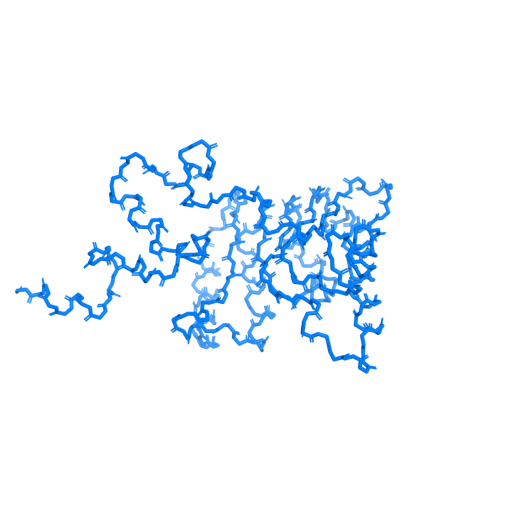
ATOM 1691 O O . PRO A 1 213 ? -11.398 -21.519 -14.652 1.00 37.31 213 PRO A O 1
ATOM 1694 N N . PHE A 1 214 ? -9.549 -20.344 -15.121 1.00 39.25 214 PHE A N 1
ATOM 1695 C CA . PHE A 1 214 ? -10.240 -19.153 -15.608 1.00 39.25 214 PHE A CA 1
ATOM 1696 C C . PHE A 1 214 ? -10.028 -18.945 -17.116 1.00 39.25 214 PHE A C 1
ATOM 1698 O O . PHE A 1 214 ? -8.951 -19.253 -17.630 1.00 39.25 214 PHE A O 1
ATOM 1705 N N . PRO A 1 215 ? -11.025 -18.392 -17.837 1.00 39.47 215 PRO A N 1
ATOM 1706 C CA . PRO A 1 215 ? -10.959 -18.211 -19.284 1.00 39.47 215 PRO A CA 1
ATOM 1707 C C . PRO A 1 215 ? -9.742 -17.393 -19.740 1.00 39.47 215 PRO A C 1
ATOM 1709 O O . PRO A 1 215 ? -9.610 -16.212 -19.420 1.00 39.47 215 PRO A O 1
ATOM 1712 N N . ASN A 1 216 ? -8.882 -17.998 -20.554 1.00 44.47 216 ASN A N 1
ATOM 1713 C CA . ASN A 1 216 ? -7.876 -17.333 -21.373 1.00 44.47 216 ASN A CA 1
ATOM 1714 C C . ASN A 1 216 ? -8.226 -17.491 -22.873 1.00 44.47 216 ASN A C 1
ATOM 1716 O O . ASN A 1 216 ? -9.153 -18.214 -23.239 1.00 44.47 216 ASN A O 1
ATOM 1720 N N . ARG A 1 217 ? -7.506 -16.799 -23.771 1.00 42.12 217 ARG A N 1
ATOM 1721 C CA . ARG A 1 217 ? -7.780 -16.853 -25.227 1.00 42.12 217 ARG A CA 1
ATOM 1722 C C . ARG A 1 217 ? -7.664 -18.260 -25.828 1.00 42.12 217 ARG A C 1
ATOM 1724 O O . ARG A 1 217 ? -8.244 -18.509 -26.877 1.00 42.12 217 ARG A O 1
ATOM 1731 N N . GLN A 1 218 ? -6.919 -19.155 -25.188 1.00 45.12 218 GLN A N 1
ATOM 1732 C CA . GLN A 1 218 ? -6.766 -20.550 -25.589 1.00 45.12 218 GLN A CA 1
ATOM 1733 C C . GLN A 1 218 ? -7.876 -21.445 -25.019 1.00 45.12 218 GLN A C 1
ATOM 1735 O O . GLN A 1 218 ? -8.069 -22.524 -25.564 1.00 45.12 218 GLN A O 1
ATOM 1740 N N . ASN A 1 219 ? -8.661 -21.018 -24.015 1.00 46.25 219 ASN A N 1
ATOM 1741 C CA . ASN A 1 219 ? -9.798 -21.804 -23.500 1.00 46.25 219 ASN A CA 1
ATOM 1742 C C . ASN A 1 219 ? -10.831 -22.129 -24.591 1.00 46.25 219 ASN A C 1
ATOM 1744 O O . ASN A 1 219 ? -11.480 -23.165 -24.510 1.00 46.25 219 ASN A O 1
ATOM 1748 N N . MET A 1 220 ? -10.939 -21.299 -25.638 1.00 46.38 220 MET A N 1
ATOM 1749 C CA . MET A 1 220 ? -11.783 -21.576 -26.811 1.00 46.38 220 MET A CA 1
ATOM 1750 C C . MET A 1 220 ? -11.371 -22.840 -27.581 1.00 46.38 220 MET A C 1
ATOM 1752 O O . MET A 1 220 ? -12.194 -23.411 -28.286 1.00 46.38 220 MET A O 1
ATOM 1756 N N . ASN A 1 221 ? -10.121 -23.286 -27.446 1.00 41.66 221 ASN A N 1
ATOM 1757 C CA . ASN A 1 221 ? -9.599 -24.469 -28.130 1.00 41.66 221 ASN A CA 1
ATOM 1758 C C . ASN A 1 221 ? -9.882 -25.777 -27.370 1.00 41.66 221 ASN A C 1
ATOM 1760 O O . ASN A 1 221 ? -9.523 -26.843 -27.860 1.00 41.66 221 ASN A O 1
ATOM 1764 N N . TYR A 1 222 ? -10.482 -25.702 -26.176 1.00 42.12 222 TYR A N 1
ATOM 1765 C CA . TYR A 1 222 ? -10.705 -26.847 -25.284 1.00 42.12 222 TYR A CA 1
ATOM 1766 C C . TYR A 1 222 ? -12.188 -27.061 -24.926 1.00 42.12 222 TYR A C 1
ATOM 1768 O O . TYR A 1 222 ? -12.501 -27.867 -24.052 1.00 42.12 222 TYR A O 1
ATOM 1776 N N . CYS A 1 223 ? -13.107 -26.364 -25.601 1.00 30.66 223 CYS A N 1
ATOM 1777 C CA . CYS A 1 223 ? -14.539 -26.651 -25.549 1.00 30.66 223 CYS A CA 1
ATOM 1778 C C . CYS A 1 223 ? -14.886 -27.673 -26.643 1.00 30.66 223 CYS A C 1
ATOM 1780 O O . CYS A 1 223 ? -15.047 -27.289 -27.800 1.00 30.66 223 CYS A O 1
ATOM 1782 N N . ASN A 1 224 ? -14.970 -28.955 -26.273 1.00 39.38 224 ASN A N 1
ATOM 1783 C CA . ASN A 1 224 ? -15.674 -29.968 -27.070 1.00 39.38 224 ASN A CA 1
ATOM 1784 C C . ASN A 1 224 ? -17.173 -29.910 -26.775 1.00 39.38 224 ASN A C 1
ATOM 1786 O O . ASN A 1 224 ? -17.514 -29.794 -25.575 1.00 39.38 224 ASN A O 1
#